Protein AF-A0A654CRX8-F1 (afdb_monomer_lite)

Sequence (189 aa):
MPIYTIETTYHLPVYRHRSYEAPSLAEACRLAIEDDDWEAETRDYEFAGETYVTGAWDGRDCAYSGPALPVPSHFDETVQRKADHFEILLGLVKVLGGAGDAKQSTYWVERAASAVAKAEAILAGARDPAPDAPMPRPHILLSFDESEVRATIGEIIAGDETFATLSADEIGDDDRTTPSSWPAPSWSR

Structure (mmCIF, N/CA/C/O backbone):
data_AF-A0A654CRX8-F1
#
_entry.id   AF-A0A654CRX8-F1
#
loop_
_atom_site.group_PDB
_atom_site.id
_atom_site.type_symbol
_atom_site.label_atom_id
_atom_site.label_alt_id
_atom_site.label_comp_id
_atom_site.label_asym_id
_atom_site.label_entity_id
_atom_site.label_seq_id
_atom_site.pdbx_PDB_ins_code
_atom_site.Cartn_x
_atom_site.Cartn_y
_atom_site.Cartn_z
_atom_site.occupancy
_atom_site.B_iso_or_equiv
_atom_site.auth_seq_id
_atom_site.auth_comp_id
_atom_site.auth_asym_id
_atom_site.auth_atom_id
_atom_site.pdbx_PDB_model_num
ATOM 1 N N . MET A 1 1 ? -10.726 25.038 -16.881 1.00 86.31 1 MET A N 1
ATOM 2 C CA . MET A 1 1 ? -10.622 23.790 -16.093 1.00 86.31 1 MET A CA 1
ATOM 3 C C . MET A 1 1 ? -9.277 23.806 -15.386 1.00 86.31 1 MET A C 1
ATOM 5 O O . MET A 1 1 ? -8.338 24.281 -16.022 1.00 86.31 1 MET A O 1
ATOM 9 N N . PRO A 1 2 ? -9.180 23.375 -14.115 1.00 92.56 2 PRO A N 1
ATOM 10 C CA . PRO A 1 2 ? -7.885 23.237 -13.449 1.00 92.56 2 PRO A CA 1
ATOM 11 C C . PRO A 1 2 ? -7.032 22.183 -14.168 1.00 92.56 2 PRO A C 1
ATOM 13 O O . PRO A 1 2 ? -7.574 21.270 -14.795 1.00 92.56 2 PRO A O 1
ATOM 16 N N . ILE A 1 3 ? -5.712 22.341 -14.111 1.00 95.88 3 ILE A N 1
ATOM 17 C CA . ILE A 1 3 ? -4.742 21.392 -14.662 1.00 95.88 3 ILE A CA 1
ATOM 18 C C . ILE A 1 3 ? -3.929 20.869 -13.488 1.00 95.88 3 ILE A C 1
ATOM 20 O O . ILE A 1 3 ? -3.470 21.664 -12.675 1.00 95.88 3 ILE A O 1
ATOM 24 N N . TYR A 1 4 ? -3.746 19.555 -13.433 1.00 96.44 4 TYR A N 1
ATOM 25 C CA . TYR A 1 4 ? -2.909 18.899 -12.440 1.00 96.44 4 TYR A CA 1
ATOM 26 C C . TYR A 1 4 ? -1.831 18.088 -13.142 1.00 96.44 4 TYR A C 1
ATOM 28 O O . TYR A 1 4 ? -2.078 17.492 -14.193 1.00 96.44 4 TYR A O 1
ATOM 36 N N . THR A 1 5 ? -0.654 18.048 -12.535 1.00 97.81 5 THR A N 1
ATOM 37 C CA . THR A 1 5 ? 0.401 17.098 -12.882 1.00 97.81 5 THR A CA 1
ATOM 38 C C . THR A 1 5 ? 0.310 15.945 -11.891 1.00 97.81 5 THR A C 1
ATOM 40 O O . THR A 1 5 ? 0.364 16.189 -10.689 1.00 97.81 5 THR A O 1
ATOM 43 N N . ILE A 1 6 ? 0.131 14.715 -12.376 1.00 97.88 6 ILE A N 1
ATOM 44 C CA . ILE A 1 6 ? 0.001 13.510 -11.545 1.00 97.88 6 ILE A CA 1
ATOM 45 C C . ILE A 1 6 ? 1.153 12.573 -11.885 1.00 97.88 6 ILE A C 1
ATOM 47 O O . ILE A 1 6 ? 1.366 12.258 -13.055 1.00 97.88 6 ILE A O 1
ATOM 51 N N . GLU A 1 7 ? 1.884 12.141 -10.866 1.00 98.06 7 GLU A N 1
ATOM 52 C CA . GLU A 1 7 ? 2.884 11.091 -10.983 1.00 98.06 7 GLU A CA 1
ATOM 53 C C . GLU A 1 7 ? 2.271 9.759 -10.568 1.00 98.06 7 GLU A C 1
ATOM 55 O O . GLU A 1 7 ? 1.653 9.639 -9.508 1.00 98.06 7 GLU A O 1
ATOM 60 N N . THR A 1 8 ? 2.467 8.760 -11.418 1.00 97.69 8 THR A N 1
ATOM 61 C CA . THR A 1 8 ? 2.039 7.387 -11.182 1.00 97.69 8 THR A CA 1
ATOM 62 C C . THR A 1 8 ? 3.203 6.442 -11.389 1.00 97.69 8 THR A C 1
ATOM 64 O O . THR A 1 8 ? 4.001 6.641 -12.306 1.00 97.69 8 THR A O 1
ATOM 67 N N . THR A 1 9 ? 3.249 5.383 -10.596 1.00 96.62 9 THR A N 1
ATOM 68 C CA . THR A 1 9 ? 4.244 4.317 -10.704 1.00 96.62 9 THR A CA 1
ATOM 69 C C . THR A 1 9 ? 3.587 2.962 -10.455 1.00 96.62 9 THR A C 1
ATOM 71 O O . THR A 1 9 ? 2.397 2.890 -10.158 1.00 96.62 9 THR A O 1
ATOM 74 N N . TYR A 1 10 ? 4.357 1.892 -10.595 1.00 95.25 10 TYR A N 1
ATOM 75 C CA . TYR A 1 10 ? 3.983 0.537 -10.207 1.00 95.25 10 TYR A CA 1
ATOM 76 C C . TYR A 1 10 ? 5.232 -0.214 -9.738 1.00 95.25 10 TYR A C 1
ATOM 78 O O . TYR A 1 10 ? 6.353 0.103 -10.152 1.00 95.25 10 TYR A O 1
ATOM 86 N N . HIS A 1 11 ? 5.060 -1.229 -8.894 1.00 94.31 11 HIS A N 1
ATOM 87 C CA . HIS A 1 11 ? 6.166 -2.110 -8.528 1.00 94.31 11 HIS A CA 1
ATOM 88 C C . HIS A 1 11 ? 6.489 -3.061 -9.681 1.00 94.31 11 HIS A C 1
ATOM 90 O O . HIS A 1 11 ? 5.631 -3.815 -10.130 1.00 94.31 11 HIS A O 1
ATOM 96 N N . LEU A 1 12 ? 7.732 -3.037 -10.160 1.00 95.31 12 LEU A N 1
ATOM 97 C CA . LEU A 1 12 ? 8.224 -3.966 -11.173 1.00 95.31 12 LEU A CA 1
ATOM 98 C C . LEU A 1 12 ? 9.041 -5.065 -10.483 1.00 95.31 12 LEU A C 1
ATOM 100 O O . LEU A 1 12 ? 10.136 -4.763 -9.996 1.00 95.31 12 LEU A O 1
ATOM 104 N N . PRO A 1 13 ? 8.551 -6.317 -10.418 1.00 93.50 13 PRO A N 1
ATOM 105 C CA . PRO A 1 13 ? 9.337 -7.406 -9.871 1.00 93.50 13 PRO A CA 1
ATOM 106 C C . PRO A 1 13 ? 10.619 -7.609 -10.673 1.00 93.50 13 PRO A C 1
ATOM 108 O O . PRO A 1 13 ? 10.630 -7.602 -11.907 1.00 93.50 13 PRO A O 1
ATOM 111 N N . VAL A 1 14 ? 11.704 -7.817 -9.941 1.00 94.69 14 VAL A N 1
ATOM 112 C CA . VAL A 1 14 ? 13.002 -8.188 -10.489 1.00 94.69 14 VAL A CA 1
ATOM 113 C C . VAL A 1 14 ? 13.397 -9.494 -9.829 1.00 94.69 14 VAL A C 1
ATOM 115 O O . VAL A 1 14 ? 13.449 -9.581 -8.603 1.00 94.69 14 VAL A O 1
ATOM 118 N N . TYR A 1 15 ? 13.634 -10.525 -10.633 1.00 91.81 15 TYR A N 1
ATOM 119 C CA . TYR A 1 15 ? 14.043 -11.832 -10.140 1.00 91.81 15 TYR A CA 1
ATOM 120 C C . TYR A 1 15 ? 15.375 -12.249 -10.748 1.00 91.81 15 TYR A C 1
ATOM 122 O O . TYR A 1 15 ? 15.768 -11.812 -11.828 1.00 91.81 15 TYR A O 1
ATOM 130 N N . ARG A 1 16 ? 16.062 -13.144 -10.046 1.00 93.81 16 ARG A N 1
ATOM 131 C CA . ARG A 1 16 ? 17.242 -13.849 -10.537 1.00 93.81 16 ARG A CA 1
ATOM 132 C C . ARG A 1 16 ? 17.088 -15.330 -10.226 1.00 93.81 16 ARG A C 1
ATOM 134 O O . ARG A 1 16 ? 16.476 -15.702 -9.225 1.00 93.81 16 ARG A O 1
ATOM 141 N N . HIS A 1 17 ? 17.670 -16.175 -11.064 1.00 92.56 17 HIS A N 1
ATOM 142 C CA . HIS A 1 17 ? 17.750 -17.608 -10.811 1.00 92.56 17 HIS A CA 1
ATOM 143 C C . HIS A 1 17 ? 19.206 -17.990 -10.571 1.00 92.56 17 HIS A C 1
ATOM 145 O O . HIS A 1 17 ? 20.044 -17.837 -11.457 1.00 92.56 17 HIS A O 1
ATOM 151 N N . ARG A 1 18 ? 19.502 -18.517 -9.380 1.00 94.12 18 ARG A N 1
ATOM 152 C CA . ARG A 1 18 ? 20.834 -18.999 -9.009 1.00 94.12 18 ARG A CA 1
ATOM 153 C C . ARG A 1 18 ? 20.721 -20.315 -8.251 1.00 94.12 18 ARG A C 1
ATOM 155 O O . ARG A 1 18 ? 19.706 -20.599 -7.621 1.00 94.12 18 ARG A O 1
ATOM 162 N N . SER A 1 19 ? 21.759 -21.135 -8.357 1.00 95.44 19 SER A N 1
ATOM 163 C CA . SER A 1 19 ? 21.872 -22.388 -7.611 1.00 95.44 19 SER A CA 1
ATOM 164 C C . SER A 1 19 ? 22.816 -22.192 -6.431 1.00 95.44 19 SER A C 1
ATOM 166 O O . SER A 1 19 ? 23.907 -21.657 -6.612 1.00 95.44 19 SER A O 1
ATOM 168 N N . TYR A 1 20 ? 22.408 -22.656 -5.251 1.00 96.38 20 TYR A N 1
ATOM 169 C CA . TYR A 1 20 ? 23.203 -22.599 -4.026 1.00 96.38 20 TYR A CA 1
ATOM 170 C C . TYR A 1 20 ? 23.399 -24.014 -3.489 1.00 96.38 20 TYR A C 1
ATOM 172 O O . TYR A 1 20 ? 22.433 -24.759 -3.320 1.00 96.38 20 TYR A O 1
ATOM 180 N N . GLU A 1 21 ? 24.647 -24.388 -3.222 1.00 97.69 21 GLU A N 1
ATOM 181 C CA . GLU A 1 21 ? 24.966 -25.648 -2.559 1.00 97.69 21 GLU A CA 1
ATOM 182 C C . GLU A 1 21 ? 24.892 -25.441 -1.044 1.00 97.69 21 GLU A C 1
ATOM 184 O O . GLU A 1 21 ? 25.613 -24.619 -0.481 1.00 97.69 21 GLU A O 1
ATOM 189 N N . ALA A 1 22 ? 23.981 -26.150 -0.379 1.00 97.56 22 ALA A N 1
ATOM 190 C CA . ALA A 1 22 ? 23.742 -25.986 1.049 1.00 97.56 22 ALA A CA 1
ATOM 191 C C . ALA A 1 22 ? 23.210 -27.287 1.673 1.00 97.56 22 ALA A C 1
ATOM 193 O O . ALA A 1 22 ? 22.558 -28.078 0.988 1.00 97.56 22 ALA A O 1
ATOM 194 N N . PRO A 1 23 ? 23.418 -27.514 2.982 1.00 97.00 23 PRO A N 1
ATOM 195 C CA . PRO A 1 23 ? 22.971 -28.739 3.647 1.00 97.00 23 PRO A CA 1
ATOM 196 C C . PRO A 1 23 ? 21.451 -28.780 3.893 1.00 97.00 23 PRO A C 1
ATOM 198 O O . PRO A 1 23 ? 20.925 -29.812 4.304 1.00 97.00 23 PRO A O 1
ATOM 201 N N . SER A 1 24 ? 20.729 -27.674 3.667 1.00 97.25 24 SER A N 1
ATOM 202 C CA . SER A 1 24 ? 19.265 -27.629 3.710 1.00 97.25 24 SER A CA 1
ATOM 203 C C . SER A 1 24 ? 18.703 -26.494 2.851 1.00 97.25 24 SER A C 1
ATOM 205 O O . SER A 1 24 ? 19.408 -25.533 2.541 1.00 97.25 24 SER A O 1
ATOM 207 N N . LEU A 1 25 ? 17.405 -26.564 2.538 1.00 95.88 25 LEU A N 1
ATOM 208 C CA . LEU A 1 25 ? 16.685 -25.477 1.867 1.00 95.88 25 LEU A CA 1
ATOM 209 C C . LEU A 1 25 ? 16.763 -24.161 2.656 1.00 95.88 25 LEU A C 1
ATOM 211 O O . LEU A 1 25 ? 16.949 -23.110 2.061 1.00 95.88 25 LEU A O 1
ATOM 215 N N . ALA A 1 26 ? 16.659 -24.207 3.988 1.00 96.81 26 ALA A N 1
ATOM 216 C CA . ALA A 1 26 ? 16.719 -23.002 4.815 1.00 96.81 26 ALA A CA 1
ATOM 217 C C . ALA A 1 26 ? 18.096 -22.318 4.750 1.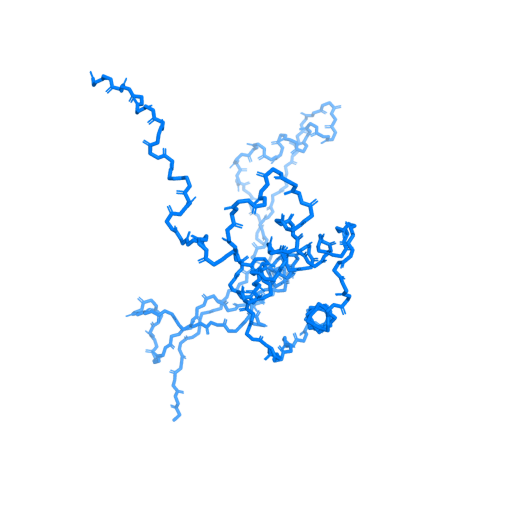00 96.81 26 ALA A C 1
ATOM 219 O O . ALA A 1 26 ? 18.160 -21.091 4.729 1.00 96.81 26 ALA A O 1
ATOM 220 N N . GLU A 1 27 ? 19.181 -23.100 4.691 1.00 97.69 27 GLU A N 1
ATOM 221 C CA . GLU A 1 27 ? 20.532 -22.569 4.461 1.00 97.69 27 GLU A CA 1
ATOM 222 C C . GLU A 1 27 ? 20.667 -21.994 3.044 1.00 97.69 27 GLU A C 1
ATOM 224 O O . GLU A 1 27 ? 21.150 -20.879 2.892 1.00 97.69 27 GLU A O 1
ATOM 229 N N . ALA A 1 28 ? 20.178 -22.698 2.014 1.00 97.75 28 ALA A N 1
ATOM 230 C CA . ALA A 1 28 ? 20.191 -22.194 0.637 1.00 97.75 28 ALA A CA 1
ATOM 231 C C . ALA A 1 28 ? 19.416 -20.872 0.495 1.00 97.75 28 ALA A C 1
ATOM 233 O O . ALA A 1 28 ? 19.898 -19.951 -0.155 1.00 97.75 28 ALA A O 1
ATOM 234 N N . CYS A 1 29 ? 18.248 -20.747 1.137 1.00 95.94 29 CYS A N 1
ATOM 235 C CA . CYS A 1 29 ? 17.481 -19.502 1.158 1.00 95.94 29 CYS A CA 1
ATOM 236 C C . CYS A 1 29 ? 18.235 -18.374 1.869 1.00 95.94 29 CYS A C 1
ATOM 238 O O . CYS A 1 29 ? 18.169 -17.238 1.418 1.00 95.94 29 CYS A O 1
ATOM 240 N N . ARG A 1 30 ? 18.954 -18.663 2.963 1.00 96.62 30 ARG A N 1
ATOM 241 C CA . ARG A 1 30 ? 19.778 -17.651 3.640 1.00 96.62 30 ARG A CA 1
ATOM 242 C C . ARG A 1 30 ? 20.923 -17.175 2.754 1.00 96.62 30 ARG A C 1
ATOM 244 O O . ARG A 1 30 ? 21.043 -15.972 2.559 1.00 96.62 30 ARG A O 1
ATOM 251 N N . LEU A 1 31 ? 21.647 -18.099 2.117 1.00 97.56 31 LEU A N 1
ATOM 252 C CA . LEU A 1 31 ? 22.663 -17.758 1.114 1.00 97.56 31 LEU A CA 1
ATOM 253 C C . LEU A 1 31 ? 22.076 -16.905 -0.020 1.00 97.56 31 LEU A C 1
ATOM 255 O O . LEU A 1 31 ? 22.681 -15.918 -0.417 1.00 97.56 31 LEU A O 1
ATOM 259 N N . ALA A 1 32 ? 20.877 -17.238 -0.503 1.00 95.50 32 ALA A N 1
ATOM 260 C CA . ALA A 1 32 ? 20.214 -16.490 -1.567 1.00 95.50 32 ALA A CA 1
ATOM 261 C C . ALA A 1 32 ? 19.805 -15.060 -1.176 1.00 95.50 32 ALA A C 1
ATOM 263 O O . ALA A 1 32 ? 19.712 -14.211 -2.059 1.00 95.50 32 ALA A O 1
ATOM 264 N N . ILE A 1 33 ? 19.533 -14.793 0.106 1.00 95.44 33 ILE A N 1
ATOM 265 C CA . ILE A 1 33 ? 19.219 -13.448 0.619 1.00 95.44 33 ILE A CA 1
ATOM 266 C C . ILE A 1 33 ? 20.495 -12.646 0.908 1.00 95.44 33 ILE A C 1
ATOM 268 O O . ILE A 1 33 ? 20.498 -11.433 0.725 1.00 95.44 33 ILE A O 1
ATOM 272 N N . GLU A 1 34 ? 21.565 -13.308 1.354 1.00 96.00 34 GLU A N 1
ATOM 273 C CA . GLU A 1 34 ? 22.868 -12.681 1.629 1.00 96.00 34 GLU A CA 1
ATOM 274 C C . GLU A 1 34 ? 23.657 -12.348 0.355 1.00 96.00 34 GLU A C 1
ATOM 276 O O . GLU A 1 34 ? 24.495 -11.451 0.368 1.00 96.00 34 GLU A O 1
ATOM 281 N N . ASP A 1 35 ? 23.389 -13.060 -0.739 1.00 94.94 35 ASP A N 1
ATOM 282 C CA . ASP A 1 35 ? 23.999 -12.838 -2.046 1.00 94.94 35 ASP A CA 1
ATOM 283 C C . ASP A 1 35 ? 23.554 -11.487 -2.641 1.00 94.94 35 ASP A C 1
ATOM 285 O O . ASP A 1 35 ? 22.402 -11.305 -3.035 1.00 94.94 35 ASP A O 1
ATOM 289 N N . ASP A 1 36 ? 24.464 -10.525 -2.731 1.00 92.81 36 ASP A N 1
ATOM 290 C CA . ASP A 1 36 ? 24.217 -9.181 -3.260 1.00 92.81 36 ASP A CA 1
ATOM 291 C C . ASP A 1 36 ? 24.463 -9.063 -4.774 1.00 92.81 36 ASP A C 1
ATOM 293 O O . ASP A 1 36 ? 24.234 -8.003 -5.360 1.00 92.81 36 ASP A O 1
ATOM 297 N N . ASP A 1 37 ? 24.871 -10.150 -5.430 1.00 91.69 37 ASP A N 1
ATO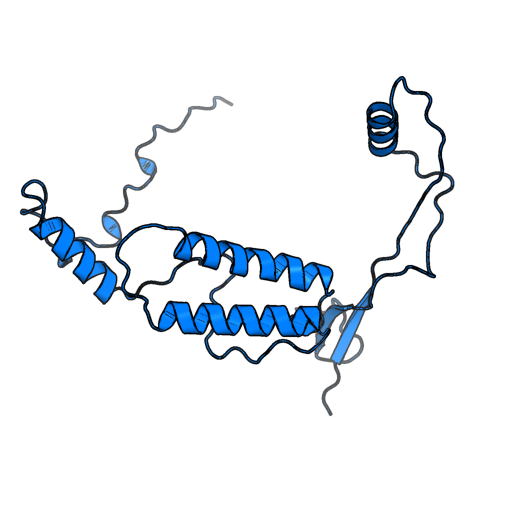M 298 C CA . ASP A 1 37 ? 25.185 -10.171 -6.853 1.00 91.69 37 ASP A CA 1
ATOM 299 C C . ASP A 1 37 ? 23.922 -10.380 -7.702 1.00 91.69 37 ASP A C 1
ATOM 301 O O . ASP A 1 37 ? 23.440 -11.494 -7.932 1.00 91.69 37 ASP A O 1
ATOM 305 N N . TRP A 1 38 ? 23.366 -9.268 -8.169 1.00 92.88 38 TRP A N 1
ATOM 306 C CA . TRP A 1 38 ? 22.197 -9.220 -9.049 1.00 92.88 38 TRP A CA 1
ATOM 307 C C . TRP A 1 38 ? 22.548 -9.290 -10.544 1.00 92.88 38 TRP A C 1
ATOM 309 O O . TRP A 1 38 ? 21.726 -8.938 -11.394 1.00 92.88 38 TRP A O 1
ATOM 319 N N . GLU A 1 39 ? 23.744 -9.766 -10.906 1.00 87.56 39 GLU A N 1
ATOM 320 C CA . GLU A 1 39 ? 24.034 -10.095 -12.299 1.00 87.56 39 GLU A CA 1
ATOM 321 C C . GLU A 1 39 ? 23.027 -11.137 -12.827 1.00 87.56 39 GLU A C 1
ATOM 323 O O . GLU A 1 39 ? 22.587 -12.047 -12.124 1.00 87.56 39 GLU A O 1
ATOM 328 N N . ALA A 1 40 ? 22.625 -10.979 -14.091 1.00 86.62 40 ALA A N 1
ATOM 329 C CA . ALA A 1 40 ? 21.540 -11.738 -14.723 1.00 86.62 40 ALA A CA 1
ATOM 330 C C . ALA A 1 40 ? 20.132 -11.521 -14.120 1.00 86.62 40 ALA A C 1
ATOM 332 O O . ALA A 1 40 ? 19.258 -12.382 -14.268 1.00 86.62 40 ALA A O 1
ATOM 333 N N . GLU A 1 41 ? 19.876 -10.360 -13.504 1.00 94.06 41 GLU A N 1
ATOM 334 C CA . GLU A 1 41 ? 18.511 -9.946 -13.170 1.00 94.06 41 GLU A CA 1
ATOM 335 C C . GLU A 1 41 ? 17.586 -9.974 -14.396 1.00 94.06 41 GLU A C 1
ATOM 337 O O . GLU A 1 41 ? 17.960 -9.620 -15.518 1.00 94.06 41 GLU A O 1
ATOM 342 N N . THR A 1 42 ? 16.345 -10.387 -14.175 1.00 94.25 42 THR A N 1
ATOM 343 C CA . THR A 1 42 ? 15.277 -10.339 -15.167 1.00 94.25 42 THR A CA 1
ATOM 344 C C . THR A 1 42 ? 14.122 -9.531 -14.601 1.00 94.25 42 THR A C 1
ATOM 346 O O . THR A 1 42 ? 13.655 -9.776 -13.489 1.00 94.25 42 THR A O 1
ATOM 349 N N . ARG A 1 43 ? 13.672 -8.542 -15.376 1.00 95.12 43 ARG A N 1
ATOM 350 C CA . ARG A 1 43 ? 12.516 -7.707 -15.042 1.00 95.12 43 ARG A CA 1
ATOM 351 C C . ARG A 1 43 ? 11.249 -8.372 -15.533 1.00 95.12 43 ARG A C 1
ATOM 353 O O . ARG A 1 43 ? 11.164 -8.743 -16.704 1.00 95.12 43 ARG A O 1
ATOM 360 N N . ASP A 1 44 ? 10.271 -8.468 -14.650 1.00 93.06 44 ASP A N 1
ATOM 361 C CA . ASP A 1 44 ? 9.001 -9.104 -14.944 1.00 93.06 44 ASP A CA 1
ATOM 362 C C . ASP A 1 44 ? 7.906 -8.074 -15.211 1.00 93.06 44 ASP A C 1
ATOM 364 O O . ASP A 1 44 ? 7.218 -7.606 -14.305 1.00 93.06 44 ASP A O 1
ATOM 368 N N . TYR A 1 45 ? 7.751 -7.700 -16.477 1.00 90.62 45 TYR A N 1
ATOM 369 C CA . TYR A 1 45 ? 6.693 -6.777 -16.883 1.00 90.62 45 TYR A CA 1
ATOM 370 C C . TYR A 1 45 ? 5.311 -7.439 -16.934 1.00 90.62 45 TYR A C 1
ATOM 372 O O . TYR A 1 45 ? 4.310 -6.728 -16.885 1.00 90.62 45 TYR A O 1
ATOM 380 N N . GLU A 1 46 ? 5.237 -8.770 -17.041 1.00 91.19 46 GLU A N 1
ATOM 381 C CA . GLU A 1 46 ? 3.960 -9.493 -17.088 1.00 91.19 46 GLU A CA 1
ATOM 382 C C . GLU A 1 46 ? 3.309 -9.553 -15.703 1.00 91.19 46 GLU A C 1
ATOM 384 O O . GLU A 1 46 ? 2.086 -9.476 -15.594 1.00 91.19 46 GLU A O 1
ATOM 389 N N . PHE A 1 47 ? 4.128 -9.622 -14.652 1.00 87.81 47 PHE A N 1
ATOM 390 C CA . PHE A 1 47 ? 3.693 -9.635 -13.255 1.00 87.81 47 PHE A CA 1
ATOM 391 C C . PHE A 1 47 ? 3.928 -8.303 -12.529 1.00 87.81 47 PHE A C 1
ATOM 393 O O . PHE A 1 47 ? 4.014 -8.268 -11.300 1.00 87.81 47 PHE A O 1
ATOM 400 N N . ALA A 1 48 ? 4.021 -7.200 -13.274 1.00 91.81 48 ALA A N 1
ATOM 401 C CA . ALA A 1 48 ? 4.057 -5.863 -12.698 1.00 91.81 48 ALA A CA 1
ATOM 402 C C . ALA A 1 48 ? 2.857 -5.624 -11.760 1.00 91.81 48 ALA A C 1
ATOM 404 O O . ALA A 1 48 ? 1.732 -6.048 -12.036 1.00 91.81 48 ALA A O 1
ATOM 405 N N . GLY A 1 49 ? 3.116 -4.939 -10.645 1.00 91.31 49 GLY A N 1
ATOM 406 C CA . GLY A 1 49 ? 2.097 -4.518 -9.692 1.00 91.31 49 GLY A CA 1
ATOM 407 C C . GLY A 1 49 ? 1.103 -3.531 -10.302 1.00 91.31 49 GLY A C 1
ATOM 408 O O . GLY A 1 49 ? 1.229 -3.088 -11.447 1.00 91.31 49 GLY A O 1
ATOM 409 N N . GLU A 1 50 ? 0.091 -3.163 -9.523 1.00 94.31 50 GLU A N 1
ATOM 410 C CA . GLU A 1 50 ? -0.877 -2.171 -9.981 1.00 94.31 50 GLU A CA 1
ATOM 411 C C . GLU A 1 50 ? -0.249 -0.777 -10.087 1.00 94.31 50 GLU A C 1
ATOM 413 O O . GLU A 1 50 ? 0.735 -0.451 -9.422 1.00 94.31 50 GLU A O 1
ATOM 418 N N . THR A 1 51 ? -0.830 0.062 -10.943 1.00 96.12 51 THR A N 1
ATOM 419 C CA . THR A 1 51 ? -0.430 1.465 -11.045 1.00 96.12 51 THR A CA 1
ATOM 420 C C . THR A 1 51 ? -1.095 2.279 -9.944 1.00 96.12 51 THR A C 1
ATOM 422 O O . THR A 1 51 ? -2.319 2.277 -9.830 1.00 96.12 51 THR A O 1
ATOM 425 N N . TYR A 1 52 ? -0.295 3.021 -9.187 1.00 96.38 52 TYR A N 1
ATOM 426 C CA . TYR A 1 52 ? -0.740 3.880 -8.095 1.00 96.38 52 TYR A CA 1
ATOM 427 C C . TYR A 1 52 ? -0.111 5.270 -8.197 1.00 96.38 52 TYR A C 1
ATOM 429 O O . TYR A 1 52 ? 0.852 5.487 -8.938 1.00 96.38 52 TYR A O 1
ATOM 437 N N . VAL A 1 53 ? -0.691 6.239 -7.491 1.00 97.44 53 VAL A N 1
ATOM 438 C CA . VAL A 1 53 ? -0.243 7.637 -7.511 1.00 97.44 53 VAL A CA 1
ATOM 439 C C . VAL A 1 53 ? 0.810 7.858 -6.426 1.00 97.44 53 VAL A C 1
ATOM 441 O O . VAL A 1 53 ? 0.589 7.512 -5.273 1.00 97.44 53 VAL A O 1
ATOM 444 N N . THR A 1 54 ? 1.932 8.487 -6.774 1.00 95.19 54 THR A N 1
ATOM 445 C CA . THR A 1 54 ? 2.997 8.863 -5.819 1.00 95.19 54 THR A CA 1
ATOM 446 C C . THR A 1 54 ? 3.130 10.365 -5.624 1.00 95.19 54 THR A C 1
ATOM 448 O O . THR A 1 54 ? 3.721 10.813 -4.642 1.00 95.19 54 THR A O 1
ATOM 451 N N . GLY A 1 55 ? 2.552 11.160 -6.523 1.00 96.31 55 GLY A N 1
ATOM 452 C CA . GLY A 1 55 ? 2.623 12.609 -6.439 1.00 96.31 55 GLY A CA 1
ATOM 453 C C . GLY A 1 55 ? 1.525 13.310 -7.224 1.00 96.31 55 GLY A C 1
ATOM 454 O O . GLY A 1 55 ? 1.044 12.825 -8.247 1.00 96.31 55 GLY A O 1
ATOM 455 N N . ALA A 1 56 ? 1.132 14.482 -6.737 1.00 97.81 56 ALA A N 1
ATOM 456 C CA . ALA A 1 56 ? 0.178 15.357 -7.400 1.00 97.81 56 ALA A CA 1
ATOM 457 C C . ALA A 1 56 ? 0.588 16.816 -7.195 1.00 97.81 56 ALA A C 1
ATOM 459 O O . ALA A 1 56 ? 0.978 17.198 -6.096 1.00 97.81 56 ALA A O 1
ATOM 460 N N . TRP A 1 57 ? 0.478 17.646 -8.229 1.00 97.81 57 TRP A N 1
ATOM 461 C CA . TRP A 1 57 ? 0.808 19.072 -8.173 1.00 97.81 57 TRP A CA 1
ATOM 462 C C . TRP A 1 57 ? -0.220 19.894 -8.940 1.00 97.81 57 TRP A C 1
ATOM 464 O O . TRP A 1 57 ? -0.772 19.439 -9.946 1.00 97.81 57 TRP A O 1
ATOM 474 N N . ASP A 1 58 ? -0.462 21.116 -8.468 1.00 96.75 58 ASP A N 1
ATOM 475 C CA . ASP A 1 58 ? -1.289 22.090 -9.178 1.00 96.75 58 ASP A CA 1
ATOM 476 C C . ASP A 1 58 ? -0.501 22.690 -10.347 1.00 96.75 58 ASP A C 1
ATOM 478 O O . ASP A 1 58 ? 0.650 23.096 -10.188 1.00 96.75 58 ASP A O 1
ATOM 482 N N . GLY A 1 59 ? -1.118 22.726 -11.525 1.00 95.19 59 GLY A N 1
ATOM 483 C CA . GLY A 1 59 ? -0.521 23.266 -12.736 1.00 95.19 59 GLY A CA 1
ATOM 484 C C . GLY A 1 59 ? 0.049 22.216 -13.689 1.00 95.19 59 GLY A C 1
ATOM 485 O O . GLY A 1 59 ? 0.058 21.006 -13.447 1.00 95.19 59 GLY A O 1
ATOM 486 N N . ARG A 1 60 ? 0.476 22.715 -14.850 1.00 96.12 60 ARG A N 1
ATOM 487 C CA . ARG A 1 60 ? 1.047 21.929 -15.945 1.00 96.12 60 ARG A CA 1
ATOM 488 C C . ARG A 1 60 ? 2.549 21.768 -15.739 1.00 96.12 60 ARG A C 1
ATOM 490 O O . ARG A 1 60 ? 3.233 22.768 -15.558 1.00 96.12 60 ARG A O 1
ATOM 497 N N . ASP A 1 61 ? 3.034 20.536 -15.863 1.00 95.06 61 ASP A N 1
ATOM 498 C CA . ASP A 1 61 ? 4.456 20.184 -15.785 1.00 95.06 61 ASP A CA 1
ATOM 499 C C . ASP A 1 61 ? 5.109 20.656 -14.470 1.00 95.06 61 ASP A C 1
ATOM 501 O O . ASP A 1 61 ? 6.272 21.045 -14.431 1.00 95.06 61 ASP A O 1
ATOM 505 N N . CYS A 1 62 ? 4.341 20.633 -13.376 1.00 96.12 62 CYS A N 1
ATOM 506 C CA . CYS A 1 62 ? 4.754 21.161 -12.072 1.00 96.12 62 CYS A CA 1
ATOM 507 C C . CYS A 1 62 ? 5.326 20.097 -11.124 1.00 96.12 62 CYS A C 1
ATOM 509 O O . CYS A 1 62 ? 5.543 20.391 -9.945 1.00 96.12 62 CYS A O 1
ATOM 511 N N . ALA A 1 63 ? 5.586 18.878 -11.614 1.00 95.25 63 ALA A N 1
ATOM 512 C CA . ALA A 1 63 ? 6.223 17.826 -10.824 1.00 95.25 63 ALA A CA 1
ATOM 513 C C . ALA A 1 63 ? 7.510 18.364 -10.179 1.00 95.25 63 ALA A C 1
ATOM 515 O O . ALA A 1 63 ? 8.324 19.006 -10.846 1.00 95.25 63 ALA A O 1
ATOM 516 N N . TYR A 1 64 ? 7.658 18.157 -8.868 1.00 94.50 64 TYR A N 1
ATOM 517 C CA . TYR A 1 64 ? 8.821 18.588 -8.074 1.00 94.50 64 TYR A CA 1
ATOM 518 C C . TYR A 1 64 ? 9.115 20.101 -8.049 1.00 94.50 64 TYR A C 1
ATOM 520 O O . TYR A 1 64 ? 10.110 20.523 -7.465 1.00 94.50 64 TYR A O 1
ATOM 528 N N . SER A 1 65 ? 8.254 20.938 -8.631 1.00 92.19 65 SER A N 1
ATOM 529 C CA . SER A 1 65 ? 8.445 22.396 -8.686 1.00 92.19 65 SER A CA 1
ATOM 530 C C . SER A 1 65 ? 7.872 23.126 -7.462 1.00 92.19 65 SER A C 1
ATOM 532 O O . SER A 1 65 ? 8.030 24.337 -7.322 1.00 92.19 65 SER A O 1
ATOM 534 N N . GLY A 1 66 ? 7.202 22.397 -6.568 1.00 87.25 66 GLY A N 1
ATOM 535 C CA . GLY A 1 66 ? 6.555 22.912 -5.366 1.00 87.25 66 GLY A CA 1
ATOM 536 C C . GLY A 1 66 ? 6.038 21.781 -4.469 1.00 87.25 66 GLY A C 1
ATOM 537 O O . GLY A 1 66 ? 6.293 20.606 -4.757 1.00 87.25 66 GLY A O 1
ATOM 538 N N . PRO A 1 67 ? 5.324 22.109 -3.376 1.00 91.56 67 PRO A N 1
ATOM 539 C CA . PRO A 1 67 ? 4.767 21.102 -2.480 1.00 91.56 67 PRO A CA 1
ATOM 540 C C . PRO A 1 67 ? 3.759 20.219 -3.221 1.00 91.56 67 PRO A C 1
ATOM 542 O O . PRO A 1 67 ? 2.913 20.719 -3.965 1.00 91.56 67 PRO A O 1
ATOM 545 N N . ALA A 1 68 ? 3.849 18.910 -2.999 1.00 94.81 68 ALA A N 1
ATOM 546 C CA . ALA A 1 68 ? 2.860 17.972 -3.505 1.00 94.81 68 ALA A CA 1
ATOM 547 C C . ALA A 1 68 ? 1.515 18.169 -2.784 1.00 94.81 68 ALA A C 1
ATOM 549 O O . ALA A 1 68 ? 1.459 18.469 -1.588 1.00 94.81 68 ALA A O 1
ATOM 550 N N . LEU A 1 69 ? 0.428 17.995 -3.526 1.00 96.25 69 LEU A N 1
ATOM 551 C CA . LEU A 1 69 ? -0.929 17.941 -3.007 1.00 96.25 69 LEU A CA 1
ATOM 552 C C . LEU A 1 69 ? -1.146 16.603 -2.283 1.00 96.25 69 LEU A C 1
ATOM 554 O O . LEU A 1 69 ? -0.627 15.578 -2.731 1.00 96.25 69 LEU A O 1
ATOM 558 N N . PRO A 1 70 ? -1.938 16.578 -1.197 1.00 94.19 70 PRO A N 1
ATOM 559 C CA . PRO A 1 70 ? -2.296 15.329 -0.542 1.00 94.19 70 PRO A CA 1
ATOM 560 C C . PRO A 1 70 ? -3.147 14.472 -1.483 1.00 94.19 70 PRO A C 1
ATOM 562 O O . PRO A 1 70 ? -4.233 14.877 -1.907 1.00 94.19 70 PRO A O 1
ATOM 565 N N . VAL A 1 71 ? -2.648 13.279 -1.796 1.00 92.62 71 VAL A N 1
ATOM 566 C CA . VAL A 1 71 ? -3.349 12.300 -2.625 1.00 92.62 71 VAL A CA 1
ATOM 567 C C . VAL A 1 71 ? -4.284 11.474 -1.735 1.00 92.62 71 VAL A C 1
ATOM 569 O O . VAL A 1 71 ? -3.870 11.010 -0.673 1.00 92.62 71 VAL A O 1
ATOM 572 N N . PRO A 1 72 ? -5.564 11.302 -2.107 1.00 92.19 72 PRO A N 1
ATOM 573 C CA . PRO A 1 72 ? -6.467 10.422 -1.372 1.00 92.19 72 PRO A CA 1
ATOM 574 C C . PRO A 1 72 ? -6.001 8.958 -1.378 1.00 92.19 72 PRO A C 1
ATOM 576 O O . PRO A 1 72 ? -5.724 8.416 -2.444 1.00 92.19 72 PRO A O 1
ATOM 579 N N . SER A 1 73 ? -6.067 8.283 -0.227 1.00 88.69 73 SER A N 1
ATOM 580 C CA . SER A 1 73 ? -5.505 6.931 -0.034 1.00 88.69 73 SER A CA 1
ATOM 581 C C . SER A 1 73 ? -6.051 5.831 -0.944 1.00 88.69 73 SER A C 1
ATOM 583 O O . SER A 1 73 ? -5.430 4.793 -1.115 1.00 88.69 73 SER A O 1
ATOM 585 N N . HIS A 1 74 ? -7.220 6.021 -1.553 1.00 90.88 74 HIS A N 1
ATOM 586 C CA . HIS A 1 74 ? -7.757 5.044 -2.504 1.00 90.88 74 HIS A CA 1
ATOM 587 C C . HIS A 1 74 ? -6.998 5.000 -3.841 1.00 90.88 74 HIS A C 1
ATOM 589 O O . HIS A 1 74 ? -7.280 4.114 -4.642 1.00 90.88 74 HIS A O 1
ATOM 595 N N . PHE A 1 75 ? -6.091 5.953 -4.085 1.00 94.69 75 PHE A N 1
ATOM 596 C CA . PHE A 1 75 ? -5.160 5.948 -5.216 1.00 94.69 75 PHE A CA 1
ATOM 597 C C . PHE A 1 75 ? -3.787 5.357 -4.869 1.00 94.69 75 PHE A C 1
ATOM 599 O O . PHE A 1 75 ? -2.949 5.250 -5.766 1.00 94.69 75 PHE A O 1
ATOM 606 N N . ASP A 1 76 ? -3.559 4.992 -3.605 1.00 93.38 76 ASP A N 1
ATOM 607 C CA . ASP A 1 76 ? -2.367 4.256 -3.193 1.00 93.38 76 ASP A CA 1
ATOM 608 C C . ASP A 1 76 ? -2.483 2.791 -3.630 1.00 93.38 76 ASP A C 1
ATOM 610 O O . ASP A 1 76 ? -3.582 2.273 -3.863 1.00 93.38 76 ASP A O 1
ATOM 614 N N . GLU A 1 77 ? -1.346 2.099 -3.690 1.00 94.81 77 GLU A N 1
ATOM 615 C CA . GLU A 1 77 ? -1.323 0.663 -3.948 1.00 94.81 77 GLU A CA 1
ATOM 616 C C . GLU A 1 77 ? -2.153 -0.090 -2.896 1.00 94.81 77 GLU A C 1
ATOM 618 O O . GLU A 1 77 ? -2.075 0.172 -1.696 1.00 94.81 77 GLU A O 1
ATOM 623 N N . THR A 1 78 ? -2.924 -1.083 -3.322 1.00 92.62 78 THR A N 1
ATOM 624 C CA . THR A 1 78 ? -3.746 -1.959 -2.488 1.00 92.62 78 THR A CA 1
ATOM 625 C C . THR A 1 78 ? -2.942 -2.591 -1.357 1.00 92.62 78 THR A C 1
ATOM 627 O O . THR A 1 78 ? -3.463 -2.724 -0.249 1.00 92.62 78 THR A O 1
ATOM 630 N N . VAL A 1 79 ? -1.688 -2.990 -1.598 1.00 91.25 79 VAL A N 1
ATOM 631 C CA . VAL A 1 79 ? -0.823 -3.541 -0.541 1.00 91.25 79 VAL A CA 1
ATOM 632 C C . VAL A 1 79 ? -0.533 -2.486 0.525 1.00 91.25 79 VAL A C 1
ATOM 634 O O . VAL A 1 79 ? -0.724 -2.769 1.709 1.00 91.25 79 VAL A O 1
ATOM 637 N N . GLN A 1 80 ? -0.176 -1.262 0.127 1.00 90.50 80 GLN A N 1
ATOM 638 C CA . GLN A 1 80 ? 0.044 -0.160 1.064 1.00 90.50 80 GLN A CA 1
ATOM 639 C C . GLN A 1 80 ? -1.246 0.215 1.809 1.00 90.50 80 GLN A C 1
ATOM 641 O O . GLN A 1 80 ? -1.242 0.310 3.034 1.00 90.50 80 GLN A O 1
ATOM 646 N N . ARG A 1 81 ? -2.388 0.285 1.110 1.00 92.31 81 ARG A N 1
ATOM 647 C CA . ARG A 1 81 ? -3.710 0.515 1.722 1.00 92.31 81 ARG A CA 1
ATOM 648 C C . ARG A 1 81 ? -4.031 -0.525 2.793 1.00 92.31 81 ARG A C 1
ATOM 650 O O . ARG A 1 81 ? -4.572 -0.173 3.840 1.00 92.31 81 ARG A O 1
ATOM 657 N N . LYS A 1 82 ? -3.708 -1.803 2.552 1.00 90.12 82 LYS A N 1
ATOM 658 C CA . LYS A 1 82 ? -3.866 -2.887 3.537 1.00 90.12 82 LYS A CA 1
ATOM 659 C C . LYS A 1 82 ? -2.926 -2.710 4.725 1.00 90.12 82 LYS A C 1
ATOM 661 O O . LYS A 1 82 ? -3.379 -2.883 5.852 1.00 90.12 82 LYS A O 1
ATOM 666 N N . ALA A 1 83 ? -1.658 -2.382 4.484 1.00 90.19 83 ALA A N 1
ATOM 667 C CA . ALA A 1 83 ? -0.661 -2.186 5.535 1.00 90.19 83 ALA A CA 1
ATOM 668 C C . ALA A 1 83 ? -1.038 -1.015 6.457 1.00 90.19 83 ALA A C 1
ATOM 670 O O . ALA A 1 83 ? -1.139 -1.201 7.669 1.00 90.19 83 ALA A O 1
ATOM 671 N N . ASP A 1 84 ? -1.373 0.141 5.885 1.00 86.25 84 ASP A N 1
ATOM 672 C CA . ASP A 1 84 ? -1.802 1.320 6.644 1.00 86.25 84 ASP A CA 1
ATOM 673 C C . ASP A 1 84 ? -3.107 1.052 7.407 1.00 86.25 84 ASP A C 1
ATOM 675 O O . ASP A 1 84 ? -3.310 1.512 8.532 1.00 86.25 84 ASP A O 1
ATOM 679 N N . HIS A 1 85 ? -4.018 0.276 6.812 1.00 89.19 85 HIS A N 1
ATOM 680 C CA . HIS A 1 85 ? -5.265 -0.093 7.469 1.00 89.19 85 HIS A CA 1
ATOM 681 C C . HIS A 1 85 ? -5.079 -1.144 8.578 1.00 89.19 85 HIS A C 1
ATOM 683 O O . HIS A 1 85 ? -5.838 -1.152 9.550 1.00 89.19 85 HIS A O 1
ATOM 689 N N . PHE A 1 86 ? -4.063 -2.005 8.480 1.00 85.69 86 PHE A N 1
ATOM 690 C CA . PHE A 1 86 ? -3.782 -3.045 9.468 1.00 85.69 86 PHE A CA 1
ATOM 691 C C . PHE A 1 86 ? -3.472 -2.465 10.851 1.00 85.69 86 PHE A C 1
ATOM 693 O O . PHE A 1 86 ? -3.948 -3.002 11.849 1.00 85.69 86 PHE A O 1
ATOM 700 N N . GLU A 1 87 ? -2.745 -1.348 10.933 1.00 81.31 87 GLU A N 1
ATOM 701 C CA . GLU A 1 87 ? -2.466 -0.686 12.214 1.00 81.31 87 GLU A CA 1
ATOM 702 C C . GLU A 1 87 ? -3.751 -0.232 12.919 1.00 81.31 87 GLU A C 1
ATOM 704 O O . GLU A 1 87 ? -3.900 -0.415 14.130 1.00 81.31 87 GLU A O 1
ATOM 709 N N . ILE A 1 88 ? -4.716 0.286 12.150 1.00 82.56 88 ILE A N 1
ATOM 710 C CA . ILE A 1 88 ? -6.031 0.698 12.655 1.00 82.56 88 ILE A CA 1
ATOM 711 C C . ILE A 1 88 ? -6.794 -0.519 13.187 1.00 82.56 88 ILE A C 1
ATOM 713 O O . ILE A 1 88 ? -7.293 -0.491 14.314 1.00 82.56 88 ILE A O 1
ATOM 717 N N . LEU A 1 89 ? -6.858 -1.602 12.405 1.00 82.06 89 LEU A N 1
ATOM 718 C CA . LEU A 1 89 ? -7.519 -2.844 12.815 1.00 82.06 89 LEU A CA 1
ATOM 719 C C . LEU A 1 89 ? -6.872 -3.438 14.073 1.00 82.06 89 LEU A C 1
ATOM 721 O O . LEU A 1 89 ? -7.576 -3.828 15.003 1.00 82.06 89 LEU A O 1
ATOM 725 N N . LEU A 1 90 ? -5.540 -3.454 14.147 1.00 76.88 90 LEU A N 1
ATOM 726 C CA . LEU A 1 90 ? -4.808 -3.926 15.318 1.00 76.88 90 LEU A CA 1
ATOM 727 C C . LEU A 1 90 ? -5.084 -3.055 16.550 1.00 76.88 90 LEU A C 1
ATOM 729 O O . LEU A 1 90 ? -5.254 -3.588 17.647 1.00 76.88 90 LEU A O 1
ATOM 733 N N . GLY A 1 91 ? -5.144 -1.731 16.386 1.00 75.06 91 GLY A N 1
ATOM 734 C CA . GLY A 1 91 ? -5.529 -0.803 17.448 1.00 75.06 91 GLY A CA 1
ATOM 735 C C . GLY A 1 91 ? -6.921 -1.115 17.999 1.00 75.06 91 GLY A C 1
ATOM 736 O O . GLY A 1 91 ? -7.083 -1.256 19.210 1.00 75.06 91 GLY A O 1
ATOM 737 N N . LEU A 1 92 ? -7.902 -1.322 17.117 1.00 76.19 92 LEU A N 1
ATOM 738 C CA . LEU A 1 92 ? -9.265 -1.697 17.503 1.00 76.19 92 LEU A CA 1
ATOM 739 C C . LEU A 1 92 ? -9.312 -3.042 18.238 1.00 76.19 92 LEU A C 1
ATOM 741 O O . LEU A 1 92 ? -9.955 -3.149 19.279 1.00 76.19 92 LEU A O 1
ATOM 745 N N . VAL A 1 93 ? -8.593 -4.055 17.750 1.00 76.31 93 VAL A N 1
ATOM 746 C CA . VAL A 1 93 ? -8.518 -5.368 18.410 1.00 76.31 93 VAL A CA 1
ATOM 747 C C . VAL A 1 93 ? -7.883 -5.261 19.797 1.00 76.31 93 VAL A C 1
ATOM 749 O O . VAL A 1 93 ? -8.370 -5.891 20.731 1.00 76.31 93 VAL A O 1
ATOM 752 N N . LYS A 1 94 ? -6.832 -4.450 19.969 1.00 67.81 94 LYS A N 1
ATOM 753 C CA . LYS A 1 94 ? -6.207 -4.217 21.283 1.00 67.81 94 LYS A CA 1
ATOM 754 C C . LYS A 1 94 ? -7.164 -3.544 22.262 1.00 67.81 94 LYS A C 1
ATOM 756 O O . LYS A 1 94 ? -7.199 -3.936 23.423 1.00 67.81 94 LYS A O 1
ATOM 761 N N . VAL A 1 95 ? -7.945 -2.571 21.794 1.00 70.00 95 VAL A N 1
ATOM 762 C CA . VAL A 1 95 ? -8.967 -1.904 22.612 1.00 70.00 95 VAL A CA 1
ATOM 763 C C . VAL A 1 95 ? -10.064 -2.890 23.020 1.00 70.00 95 VAL A C 1
ATOM 765 O O . VAL A 1 95 ? -10.411 -2.953 24.192 1.00 70.00 95 VAL A O 1
ATOM 768 N N . LEU A 1 96 ? -10.564 -3.709 22.088 1.00 68.69 96 LEU A N 1
ATOM 769 C CA . LEU A 1 96 ? -11.602 -4.711 22.369 1.00 68.69 96 LEU A CA 1
ATOM 770 C C . LEU A 1 96 ? -11.101 -5.891 23.222 1.00 68.69 96 LEU A C 1
ATOM 772 O O . LEU A 1 96 ? -11.879 -6.490 23.959 1.00 68.69 96 LEU A O 1
ATOM 776 N N . GLY A 1 97 ? -9.819 -6.248 23.105 1.00 63.56 97 GLY A N 1
ATOM 777 C CA . GLY A 1 97 ? -9.175 -7.326 23.860 1.00 63.56 97 GLY A CA 1
ATOM 778 C C . GLY A 1 97 ? -8.708 -6.922 25.262 1.00 63.56 97 GLY A C 1
ATOM 779 O O . GLY A 1 97 ? -8.360 -7.795 26.057 1.00 63.56 97 GLY A O 1
ATOM 780 N N . GLY A 1 98 ? -8.700 -5.623 25.578 1.00 65.00 98 GLY A N 1
ATOM 781 C CA . GLY A 1 98 ? -8.487 -5.119 26.931 1.00 65.00 98 GLY A CA 1
ATOM 782 C C . GLY A 1 98 ? -9.696 -5.438 27.807 1.00 65.00 98 GLY A C 1
ATOM 783 O O . GLY A 1 98 ? -10.782 -4.903 27.605 1.00 65.00 98 GLY A O 1
ATOM 784 N N . ALA A 1 99 ? -9.528 -6.338 28.773 1.00 49.12 99 ALA A N 1
ATOM 785 C CA . ALA A 1 99 ? -10.580 -6.683 29.718 1.00 49.12 99 ALA A CA 1
ATOM 786 C C . ALA A 1 99 ? -10.886 -5.505 30.660 1.00 49.12 99 ALA A C 1
ATOM 788 O O . ALA A 1 99 ? -9.995 -5.046 31.370 1.00 49.12 99 ALA A O 1
ATOM 789 N N . GLY A 1 100 ? -12.158 -5.104 30.732 1.00 51.44 100 GLY A N 1
ATOM 790 C CA . GLY A 1 100 ? -12.722 -4.460 31.922 1.00 51.44 100 GLY A CA 1
ATOM 791 C C . GLY A 1 100 ? -13.371 -3.096 31.696 1.00 51.44 100 GLY A C 1
ATOM 792 O O . GLY A 1 100 ? -12.701 -2.075 31.673 1.00 51.44 100 GLY A O 1
ATOM 793 N N . ASP A 1 101 ? -14.702 -3.106 31.630 1.00 50.53 101 ASP A N 1
ATOM 794 C CA . ASP A 1 101 ? -15.602 -2.037 32.093 1.00 50.53 101 ASP A CA 1
ATOM 795 C C . ASP A 1 101 ? -15.670 -0.677 31.388 1.00 50.53 101 ASP A C 1
ATOM 797 O O . ASP A 1 101 ? -16.461 0.178 31.792 1.00 50.53 101 ASP A O 1
ATOM 801 N N . ALA A 1 102 ? -15.003 -0.484 30.252 1.00 51.88 102 ALA A N 1
ATOM 802 C CA . ALA A 1 102 ? -15.445 0.564 29.340 1.00 51.88 102 ALA A CA 1
ATOM 803 C C . ALA A 1 102 ? -16.800 0.128 28.759 1.00 51.88 102 ALA A C 1
ATOM 805 O O . ALA A 1 102 ? -16.840 -0.681 27.827 1.00 51.88 102 ALA A O 1
ATOM 806 N N . LYS A 1 103 ? -17.917 0.619 29.328 1.00 52.44 103 LYS A N 1
ATOM 807 C CA . LYS A 1 103 ? -19.245 0.616 28.681 1.00 52.44 103 LYS A CA 1
ATOM 808 C C . LYS A 1 103 ? -19.015 0.740 27.184 1.00 52.44 103 LYS A C 1
ATOM 810 O O . LYS A 1 103 ? -18.328 1.680 26.797 1.00 52.44 103 LYS A O 1
ATOM 815 N N . GLN A 1 104 ? -19.531 -0.205 26.391 1.00 56.97 104 GLN A N 1
ATOM 816 C CA . GLN A 1 104 ? -19.449 -0.203 24.928 1.00 56.97 104 GLN A CA 1
ATOM 817 C C . GLN A 1 104 ? -19.866 1.174 24.410 1.00 56.97 104 GLN A C 1
ATOM 819 O O . GLN A 1 104 ? -21.046 1.443 24.192 1.00 56.97 104 GLN A O 1
ATOM 824 N N . SER A 1 105 ? -18.898 2.077 24.311 1.00 59.56 105 SER A N 1
ATOM 825 C CA . SER A 1 105 ? -19.157 3.448 23.936 1.00 59.56 105 SER A CA 1
ATOM 826 C C . SER A 1 105 ? -19.537 3.372 22.472 1.00 59.56 105 SER A C 1
ATOM 828 O O . SER A 1 105 ? -18.842 2.723 21.685 1.00 59.56 105 SER A O 1
ATOM 830 N N . THR A 1 106 ? -20.659 3.984 22.108 1.00 65.25 106 THR A N 1
ATOM 831 C CA . THR A 1 106 ? -21.113 4.106 20.715 1.00 65.25 106 THR A CA 1
ATOM 832 C C . THR A 1 106 ? -19.977 4.567 19.801 1.00 65.25 106 THR A C 1
ATOM 834 O O . THR A 1 106 ? -19.854 4.076 18.683 1.00 65.25 106 THR A O 1
ATOM 837 N N . TYR A 1 107 ? -19.058 5.367 20.349 1.00 66.88 107 TYR A N 1
ATOM 838 C CA . TYR A 1 107 ? -17.778 5.735 19.757 1.00 66.88 107 TYR A CA 1
ATOM 839 C C . TYR A 1 107 ? -16.977 4.552 19.178 1.00 66.88 107 TYR A C 1
ATOM 841 O O . TYR A 1 107 ? -16.532 4.607 18.034 1.00 66.88 107 TYR A O 1
ATOM 849 N N . TRP A 1 108 ? -16.791 3.461 19.927 1.00 68.81 108 TRP A N 1
ATOM 850 C CA . TRP A 1 108 ? -16.001 2.308 19.475 1.00 68.81 108 TRP A CA 1
ATOM 851 C C . TRP A 1 108 ? -16.737 1.450 18.451 1.00 68.81 108 TRP A C 1
ATOM 853 O O . TRP A 1 108 ? -16.102 0.887 17.560 1.00 68.81 108 TRP A O 1
ATOM 863 N N . VAL A 1 109 ? -18.065 1.374 18.552 1.00 69.81 109 VAL A N 1
ATOM 864 C CA . VAL A 1 109 ? -18.905 0.637 17.600 1.00 69.81 109 VAL A CA 1
ATOM 865 C C . VAL A 1 109 ? -18.888 1.325 16.235 1.00 69.81 109 VAL A C 1
ATOM 867 O O . VAL A 1 109 ? -18.639 0.669 15.227 1.00 69.81 109 VAL A O 1
ATOM 870 N N . GLU A 1 110 ? -19.0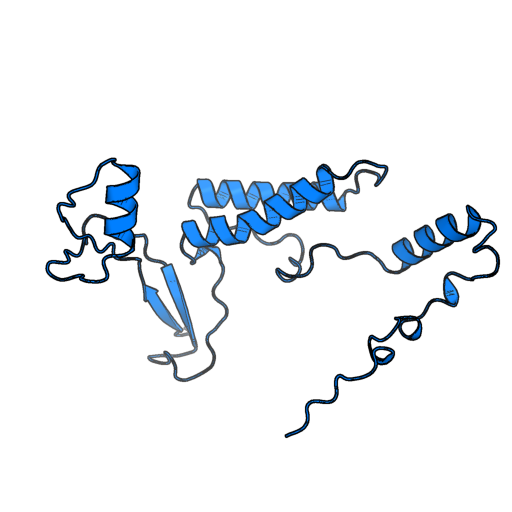75 2.646 16.201 1.00 73.00 110 GLU A N 1
ATOM 871 C CA . GLU A 1 110 ? -19.004 3.446 14.971 1.00 73.00 110 GLU A CA 1
ATOM 872 C C . GLU A 1 110 ? -17.614 3.358 14.330 1.00 73.00 110 GLU A C 1
ATOM 874 O O . GLU A 1 110 ? -17.472 3.172 13.122 1.00 73.00 110 GLU A O 1
ATOM 879 N N . ARG A 1 111 ? -16.564 3.387 15.153 1.00 73.69 111 ARG A N 1
ATOM 880 C CA . ARG A 1 111 ? -15.179 3.291 14.687 1.00 73.69 111 ARG A CA 1
ATOM 881 C C . ARG A 1 111 ? -14.829 1.916 14.120 1.00 73.69 111 ARG A C 1
ATOM 883 O O . ARG A 1 111 ? -14.147 1.830 13.099 1.00 73.69 111 ARG A O 1
ATOM 890 N N . ALA A 1 112 ? -15.307 0.847 14.757 1.00 73.50 112 ALA A N 1
ATOM 891 C CA . ALA A 1 112 ? -15.176 -0.506 14.232 1.00 73.50 112 ALA A CA 1
ATOM 892 C C . ALA A 1 112 ? -15.945 -0.665 12.913 1.00 73.50 112 ALA A C 1
ATOM 894 O O . ALA A 1 112 ? -15.403 -1.233 11.968 1.00 73.50 112 ALA A O 1
ATOM 895 N N . ALA A 1 113 ? -17.156 -0.110 12.811 1.00 77.00 113 ALA A N 1
ATOM 896 C CA . ALA A 1 113 ? -17.947 -0.139 11.583 1.00 77.00 113 ALA A CA 1
ATOM 897 C C . ALA A 1 113 ? -17.252 0.590 10.418 1.00 77.00 113 ALA A C 1
ATOM 899 O O . ALA A 1 113 ? -17.154 0.034 9.325 1.00 77.00 113 ALA A O 1
ATOM 900 N N . SER A 1 114 ? -16.699 1.785 10.656 1.00 79.00 114 SER A N 1
ATOM 901 C CA . SER A 1 114 ? -15.954 2.546 9.640 1.00 79.00 114 SER A CA 1
ATOM 902 C C . SER A 1 114 ? -14.685 1.802 9.187 1.00 79.00 114 SER A C 1
ATOM 904 O O . SER A 1 114 ? -14.388 1.721 7.991 1.00 79.00 114 SER A O 1
ATOM 906 N N . ALA A 1 115 ? -13.973 1.151 10.117 1.00 81.69 115 ALA A N 1
ATOM 907 C CA . ALA A 1 115 ? -12.826 0.316 9.769 1.00 81.69 115 ALA A CA 1
ATOM 908 C C . ALA A 1 115 ? -13.224 -0.919 8.942 1.00 81.69 115 ALA A C 1
ATOM 910 O O . ALA A 1 115 ? -12.588 -1.196 7.929 1.00 81.69 115 ALA A O 1
ATOM 911 N N . VAL A 1 116 ? -14.302 -1.618 9.309 1.00 79.94 116 VAL A N 1
ATOM 912 C CA . VAL A 1 116 ? -14.831 -2.749 8.526 1.00 79.94 116 VAL A CA 1
ATOM 913 C C . VAL A 1 116 ? -15.206 -2.303 7.112 1.00 79.94 116 VAL A C 1
ATOM 915 O O . VAL A 1 116 ? -14.782 -2.936 6.150 1.00 79.94 116 VAL A O 1
ATOM 918 N N . ALA A 1 117 ? -15.905 -1.175 6.967 1.00 83.81 117 ALA A N 1
ATOM 919 C CA . ALA A 1 117 ? -16.277 -0.640 5.660 1.00 83.81 117 ALA A CA 1
ATOM 920 C C . ALA A 1 117 ? -15.049 -0.317 4.787 1.00 83.81 117 ALA A C 1
ATOM 922 O O . ALA A 1 117 ? -15.046 -0.601 3.587 1.00 83.81 117 ALA A O 1
ATOM 923 N N . LYS A 1 118 ? -13.974 0.236 5.374 1.00 85.50 118 LYS A N 1
ATOM 924 C CA . LYS A 1 118 ? -12.714 0.461 4.648 1.00 85.50 118 LYS A CA 1
ATOM 925 C C . LYS A 1 118 ? -12.038 -0.858 4.257 1.00 85.50 118 LYS A C 1
ATOM 927 O O . LYS A 1 118 ? -11.594 -0.980 3.117 1.00 85.50 118 LYS A O 1
ATOM 932 N N . ALA A 1 119 ? -11.994 -1.852 5.145 1.00 82.81 119 ALA A N 1
ATOM 933 C CA . ALA A 1 119 ? -11.447 -3.173 4.832 1.00 82.81 119 ALA A CA 1
ATOM 934 C C . ALA A 1 119 ? -12.206 -3.850 3.679 1.00 82.81 119 ALA A C 1
ATOM 936 O O . ALA A 1 119 ? -11.585 -4.354 2.745 1.00 82.81 119 ALA A O 1
ATOM 937 N N . GLU A 1 120 ? -13.540 -3.818 3.708 1.00 84.31 120 GLU A N 1
ATOM 938 C CA . GLU A 1 120 ? -14.391 -4.354 2.642 1.00 84.31 120 GLU A CA 1
ATOM 939 C C . GLU A 1 120 ? -14.163 -3.628 1.311 1.00 84.31 120 GLU A C 1
ATOM 941 O O . GLU A 1 120 ? -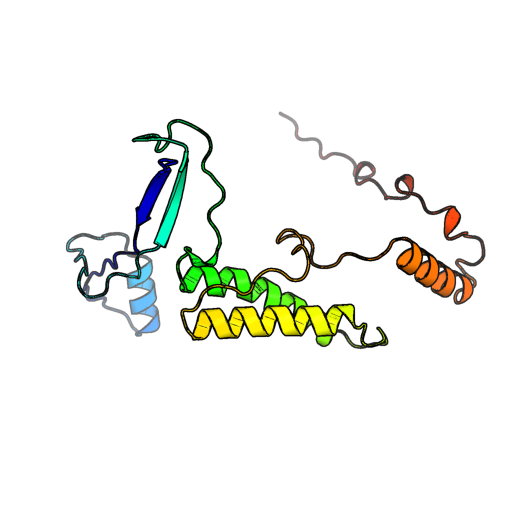14.024 -4.280 0.275 1.00 84.31 120 GLU A O 1
ATOM 946 N N . ALA A 1 121 ? -14.037 -2.296 1.330 1.00 86.12 121 ALA A N 1
ATOM 947 C CA . ALA A 1 121 ? -13.714 -1.519 0.136 1.00 86.12 121 ALA A CA 1
ATOM 948 C C . ALA A 1 121 ? -12.343 -1.898 -0.446 1.00 86.12 121 ALA A C 1
ATOM 950 O O . ALA A 1 121 ? -12.229 -2.105 -1.652 1.00 86.12 121 ALA A O 1
ATOM 951 N N . ILE A 1 122 ? -11.316 -2.056 0.396 1.00 85.62 122 ILE A N 1
ATOM 952 C CA . ILE A 1 122 ? -9.983 -2.507 -0.030 1.00 85.62 122 ILE A CA 1
ATOM 953 C C . ILE A 1 122 ? -10.049 -3.919 -0.634 1.00 85.62 122 ILE A C 1
ATOM 955 O O . ILE A 1 122 ? -9.460 -4.159 -1.687 1.00 85.62 122 ILE A O 1
ATOM 959 N N . LEU A 1 123 ? -10.778 -4.853 -0.010 1.00 80.31 123 LEU A N 1
ATOM 960 C CA . LEU A 1 123 ? -10.947 -6.219 -0.527 1.00 80.31 123 LEU A CA 1
ATOM 961 C C . LEU A 1 123 ? -11.681 -6.252 -1.873 1.00 80.31 123 LEU A C 1
ATOM 963 O O . LEU A 1 123 ? -11.363 -7.086 -2.718 1.00 80.31 123 LEU A O 1
ATOM 967 N N . ALA A 1 124 ? -12.631 -5.341 -2.081 1.00 84.75 124 ALA A N 1
ATOM 968 C CA . ALA A 1 124 ? -13.373 -5.205 -3.329 1.00 84.75 124 ALA A CA 1
ATOM 969 C C . ALA A 1 124 ? -12.632 -4.396 -4.414 1.00 84.75 124 ALA A C 1
ATOM 971 O O . ALA A 1 124 ? -13.165 -4.243 -5.513 1.00 84.75 124 ALA A O 1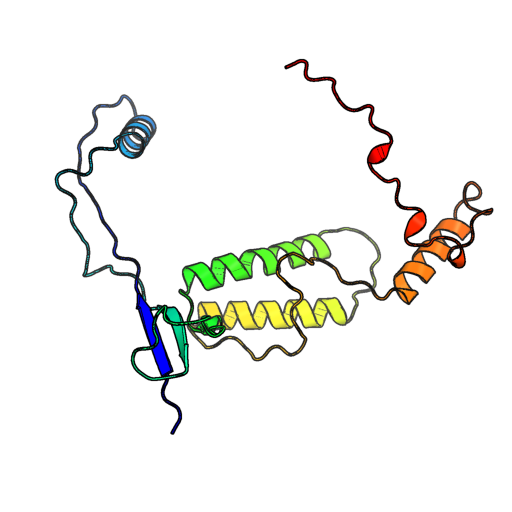
ATOM 972 N N . GLY A 1 125 ? -11.449 -3.835 -4.123 1.00 82.06 125 GLY A N 1
ATOM 973 C CA . GLY A 1 125 ? -10.767 -2.892 -5.022 1.00 82.06 125 GLY A CA 1
ATOM 974 C C . GLY A 1 125 ? -11.547 -1.586 -5.231 1.00 82.06 125 GLY A C 1
ATOM 975 O O . GLY A 1 125 ? -11.366 -0.892 -6.228 1.00 82.06 125 GLY A O 1
ATOM 976 N N . ALA A 1 126 ? -12.452 -1.258 -4.310 1.00 87.50 126 ALA A N 1
ATOM 977 C CA . ALA A 1 126 ? -13.309 -0.089 -4.371 1.00 87.50 126 ALA A CA 1
ATOM 978 C C . ALA A 1 126 ? -12.653 1.134 -3.712 1.00 87.50 126 ALA A C 1
ATOM 980 O O . ALA A 1 126 ? -11.642 1.053 -3.004 1.00 87.50 126 ALA A O 1
ATOM 981 N N . ARG A 1 127 ? -13.267 2.298 -3.942 1.00 85.25 127 ARG A N 1
ATOM 982 C CA . ARG A 1 127 ? -12.907 3.553 -3.282 1.00 85.25 127 ARG A CA 1
ATOM 983 C C . ARG A 1 127 ? -13.204 3.471 -1.783 1.00 85.25 127 ARG A C 1
ATOM 985 O O . ARG A 1 127 ? -14.257 2.972 -1.397 1.00 85.25 127 ARG A O 1
ATOM 992 N N . ASP A 1 128 ? -12.305 4.024 -0.971 1.00 84.56 128 ASP A N 1
ATOM 993 C CA . ASP A 1 128 ? -12.499 4.141 0.477 1.00 84.56 128 ASP A CA 1
ATOM 994 C C . ASP A 1 128 ? -13.805 4.904 0.802 1.00 84.56 128 ASP A C 1
ATOM 996 O O . ASP A 1 128 ? -14.114 5.897 0.125 1.00 84.56 128 ASP A O 1
ATOM 1000 N N . PRO A 1 129 ? -14.570 4.482 1.828 1.00 81.75 129 PRO A N 1
ATOM 1001 C CA . PRO A 1 129 ? -15.748 5.217 2.274 1.00 81.75 129 PRO A CA 1
ATOM 1002 C C . PRO A 1 129 ? -15.361 6.630 2.734 1.00 81.75 129 PRO A C 1
ATOM 1004 O O . PRO A 1 129 ? -14.246 6.869 3.206 1.00 81.75 129 PRO A O 1
ATOM 1007 N N . ALA A 1 130 ? -16.275 7.591 2.572 1.00 73.00 130 ALA A N 1
ATOM 1008 C CA . ALA A 1 130 ? -16.052 8.942 3.075 1.00 73.00 130 ALA A CA 1
ATOM 1009 C C . ALA A 1 130 ? -15.904 8.893 4.607 1.00 73.00 130 ALA A C 1
ATOM 1011 O O . ALA A 1 130 ? -16.716 8.226 5.245 1.00 73.00 130 ALA A O 1
ATOM 1012 N N . PRO A 1 131 ? -14.907 9.579 5.196 1.00 56.66 131 PRO A N 1
ATOM 1013 C CA . PRO A 1 131 ? -14.736 9.585 6.638 1.00 56.66 131 PRO A CA 1
ATOM 1014 C C . PRO A 1 131 ? -15.935 10.279 7.286 1.00 56.66 131 PRO A C 1
ATOM 1016 O O . PRO A 1 131 ? -16.176 11.468 7.088 1.00 56.66 131 PRO A O 1
ATOM 1019 N N . ASP A 1 132 ? -16.684 9.506 8.051 1.00 56.44 132 ASP A N 1
ATOM 1020 C CA . ASP A 1 132 ? -17.819 9.900 8.875 1.00 56.44 132 ASP A CA 1
ATOM 1021 C C . ASP A 1 132 ? -17.374 10.683 10.130 1.00 56.44 132 ASP A C 1
ATOM 1023 O O . ASP A 1 132 ? -18.125 11.506 10.653 1.00 56.44 132 ASP A O 1
ATOM 1027 N N . ALA A 1 133 ? -16.108 10.528 10.536 1.00 50.91 133 ALA A N 1
ATOM 1028 C CA . ALA A 1 133 ? -15.422 11.323 11.554 1.00 50.91 133 ALA A CA 1
ATOM 1029 C C . ALA A 1 133 ? -13.960 11.597 11.134 1.00 50.91 133 ALA A C 1
ATOM 1031 O O . ALA A 1 133 ? -13.364 10.774 10.432 1.00 50.91 133 ALA A O 1
ATOM 1032 N N . PRO A 1 134 ? -13.339 12.722 11.547 1.00 48.50 134 PRO A N 1
ATOM 1033 C CA . PRO A 1 134 ? -11.925 12.966 11.281 1.00 48.50 134 PRO A CA 1
ATOM 1034 C C . PRO A 1 134 ? -11.087 11.834 11.886 1.00 48.50 134 PRO A C 1
ATOM 1036 O O . PRO A 1 134 ? -11.050 11.653 13.104 1.00 48.50 134 PRO A O 1
ATOM 1039 N N . MET A 1 135 ? -10.418 11.054 11.032 1.00 47.06 135 MET A N 1
ATOM 1040 C CA . MET A 1 135 ? -9.452 10.068 11.504 1.00 47.06 135 MET A CA 1
ATOM 1041 C C . MET A 1 135 ? -8.344 10.809 12.261 1.00 47.06 135 MET A C 1
ATOM 1043 O O . MET A 1 135 ? -7.763 11.753 11.712 1.00 47.06 135 MET A O 1
ATOM 1047 N N . PRO A 1 136 ? -8.026 10.424 13.509 1.00 46.16 136 PRO A N 1
ATOM 1048 C CA . PRO A 1 136 ? -6.834 10.930 14.146 1.00 46.16 136 PRO A CA 1
ATOM 1049 C C . PRO A 1 136 ? -5.628 10.503 13.319 1.00 46.16 136 PRO A C 1
ATOM 1051 O O . PRO A 1 136 ? -5.627 9.472 12.643 1.00 46.16 136 PRO A O 1
ATOM 1054 N N . ARG A 1 137 ? -4.593 11.335 13.377 1.00 46.47 137 ARG A N 1
ATOM 1055 C CA . ARG A 1 137 ? -3.307 11.043 12.754 1.00 46.47 137 ARG A CA 1
ATOM 1056 C C . ARG A 1 137 ? -2.823 9.655 13.206 1.00 46.47 137 ARG A C 1
ATOM 1058 O O . ARG A 1 137 ? -3.092 9.290 14.350 1.00 46.47 137 ARG A O 1
ATOM 1065 N N . PRO A 1 138 ? -2.063 8.924 12.372 1.00 46.66 138 PRO A N 1
ATOM 1066 C CA . PRO A 1 138 ? -1.676 7.525 12.615 1.00 46.66 138 PRO A CA 1
ATOM 1067 C C . PRO A 1 138 ? -0.995 7.250 13.973 1.00 46.66 138 PRO A C 1
ATOM 1069 O O . PRO A 1 138 ? -0.946 6.115 14.422 1.00 46.66 138 PRO A O 1
ATOM 1072 N N . HIS A 1 139 ? -0.521 8.281 14.677 1.00 43.22 139 HIS A N 1
ATOM 1073 C CA . HIS A 1 139 ? 0.116 8.184 15.993 1.00 43.22 139 HIS A CA 1
ATOM 1074 C C . HIS A 1 139 ? -0.812 8.404 17.205 1.00 43.22 139 HIS A C 1
ATOM 1076 O O . HIS A 1 139 ? -0.343 8.287 18.335 1.00 43.22 139 HIS A O 1
ATOM 1082 N N . ILE A 1 140 ? -2.099 8.731 17.029 1.00 47.72 140 ILE A N 1
ATOM 1083 C CA . ILE A 1 140 ? -3.029 8.928 18.156 1.00 47.72 140 ILE A CA 1
ATOM 1084 C C . ILE A 1 140 ? -4.020 7.763 18.197 1.00 47.72 140 ILE A C 1
ATOM 1086 O O . ILE A 1 140 ? -5.041 7.752 17.512 1.00 47.72 140 ILE A O 1
ATOM 1090 N N . LEU A 1 141 ? -3.686 6.769 19.024 1.00 44.88 141 LEU A N 1
ATOM 109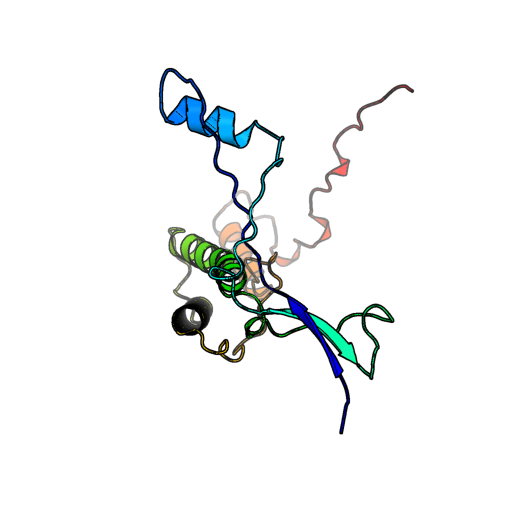1 C CA . LEU A 1 141 ? -4.472 5.546 19.218 1.00 44.88 141 LEU A CA 1
ATOM 1092 C C . LEU A 1 141 ? -5.763 5.787 20.016 1.00 44.88 141 LEU A C 1
ATOM 1094 O O . LEU A 1 141 ? -6.736 5.053 19.851 1.00 44.88 141 LEU A O 1
ATOM 1098 N N . LEU A 1 142 ? -5.775 6.818 20.863 1.00 48.53 142 LEU A N 1
ATOM 1099 C CA . LEU A 1 142 ? -6.875 7.175 21.754 1.00 48.53 142 LEU A CA 1
ATOM 1100 C C . LEU A 1 142 ? -6.969 8.699 21.859 1.00 48.53 142 LEU A C 1
ATOM 1102 O O . LEU A 1 142 ? -5.964 9.371 22.080 1.00 48.53 142 LEU A O 1
ATOM 1106 N N . SER A 1 143 ? -8.179 9.231 21.726 1.00 53.00 143 SER A N 1
ATOM 1107 C CA . SER A 1 143 ? -8.520 10.598 22.115 1.00 53.00 143 SER A CA 1
ATOM 1108 C C . SER A 1 143 ? -9.625 10.498 23.154 1.00 53.00 143 SER A C 1
ATOM 1110 O O . SER A 1 143 ? -10.688 9.960 22.846 1.00 53.00 143 SER A O 1
ATOM 1112 N N . PHE A 1 144 ? -9.358 10.969 24.365 1.00 56.75 144 PHE A N 1
ATOM 1113 C CA . PHE A 1 144 ? -10.352 11.030 25.428 1.00 56.75 144 PHE A CA 1
ATOM 1114 C C . PHE A 1 144 ? -10.903 12.448 25.534 1.00 56.75 144 PHE A C 1
ATOM 1116 O O . PHE A 1 144 ? -10.178 13.413 25.280 1.00 56.75 144 PHE A O 1
ATOM 1123 N N . ASP A 1 145 ? -12.170 12.565 25.919 1.00 65.19 145 ASP A N 1
ATOM 1124 C CA . ASP A 1 145 ? -12.717 13.841 26.356 1.00 65.19 145 ASP A CA 1
ATOM 1125 C C . ASP A 1 145 ? -12.107 14.208 27.718 1.00 65.19 145 ASP A C 1
ATOM 1127 O O . ASP A 1 145 ? -12.085 13.390 28.638 1.00 65.19 145 ASP A O 1
ATOM 1131 N N . GLU A 1 146 ? -11.576 15.425 27.852 1.00 69.81 146 GLU A N 1
ATOM 1132 C CA . GLU A 1 146 ? -10.883 15.844 29.077 1.00 69.81 146 GLU A CA 1
ATOM 1133 C C . GLU A 1 146 ? -11.802 15.778 30.306 1.00 69.81 146 GLU A C 1
ATOM 1135 O O . GLU A 1 146 ? -11.351 15.425 31.397 1.00 69.81 146 GLU A O 1
ATOM 1140 N N . SER A 1 147 ? -13.098 16.063 30.142 1.00 67.56 147 SER A N 1
ATOM 1141 C CA . SER A 1 147 ? -14.053 16.011 31.249 1.00 67.56 147 SER A CA 1
ATOM 1142 C C . SER A 1 147 ? -14.337 14.576 31.699 1.00 67.56 147 SER A C 1
ATOM 1144 O O . SER A 1 147 ? -14.470 14.330 32.898 1.00 67.56 147 SER A O 1
ATOM 1146 N N . GLU A 1 148 ? -14.336 13.618 30.768 1.00 67.69 148 GLU A N 1
ATOM 1147 C CA . GLU A 1 148 ? -14.463 12.187 31.067 1.00 67.69 148 GLU A CA 1
ATOM 1148 C C . GLU A 1 148 ? -13.225 11.667 31.810 1.00 67.69 148 GLU A C 1
ATOM 1150 O O . GLU A 1 148 ? -13.356 11.002 32.837 1.00 67.69 148 GLU A O 1
ATOM 1155 N N . VAL A 1 149 ? -12.022 12.060 31.372 1.00 72.12 149 VAL A N 1
ATOM 1156 C CA . VAL A 1 149 ? -10.765 11.714 32.061 1.00 72.12 149 VAL A CA 1
ATOM 1157 C C . VAL A 1 149 ? -10.750 12.264 33.486 1.00 72.12 149 VAL A C 1
ATOM 1159 O O . VAL A 1 149 ? -10.414 11.537 34.421 1.00 72.12 149 VAL A O 1
ATOM 1162 N N . ARG A 1 150 ? -11.149 13.528 33.676 1.00 73.06 150 ARG A N 1
ATOM 1163 C CA . ARG A 1 150 ? -11.225 14.151 35.007 1.00 73.06 150 ARG A CA 1
ATOM 1164 C C . ARG A 1 150 ? -12.230 13.446 35.915 1.00 73.06 150 ARG A C 1
ATOM 1166 O O . ARG A 1 150 ? -11.934 13.244 37.091 1.00 73.06 150 ARG A O 1
ATOM 1173 N N . ALA A 1 151 ? -13.375 13.022 35.380 1.00 71.19 151 ALA A N 1
ATOM 1174 C CA . ALA A 1 151 ? -14.367 12.265 36.139 1.00 71.19 151 ALA A CA 1
ATOM 1175 C C . ALA A 1 151 ? -13.813 10.907 36.605 1.00 71.19 151 ALA A C 1
ATOM 1177 O O . ALA A 1 151 ? -13.907 10.585 37.788 1.00 71.19 151 ALA A O 1
ATOM 1178 N N . THR A 1 152 ? -13.163 10.150 35.714 1.00 72.31 152 THR A N 1
ATOM 1179 C CA . THR A 1 152 ? -12.546 8.859 36.060 1.00 72.31 152 THR A CA 1
ATOM 1180 C C . THR A 1 152 ? -11.413 9.011 37.080 1.00 72.31 152 THR A C 1
ATOM 1182 O O . THR A 1 152 ? -11.310 8.213 38.009 1.00 72.31 152 THR A O 1
ATOM 1185 N N . ILE A 1 153 ? -10.584 10.055 36.963 1.00 74.88 153 ILE A N 1
ATOM 1186 C CA . ILE A 1 153 ? -9.550 10.367 37.965 1.00 74.88 153 ILE A CA 1
ATOM 1187 C C . ILE A 1 153 ? -10.188 10.663 39.327 1.00 74.88 153 ILE A C 1
ATOM 1189 O O . ILE A 1 153 ? -9.716 10.158 40.344 1.00 74.88 153 ILE A O 1
ATOM 1193 N N . GLY A 1 154 ? -11.281 11.429 39.354 1.00 72.44 154 GLY A N 1
ATOM 1194 C CA . GLY A 1 154 ? -12.030 11.709 40.579 1.00 72.44 154 GLY A CA 1
ATOM 1195 C C . GLY A 1 154 ? -12.569 10.445 41.260 1.00 72.44 154 GLY A C 1
ATOM 1196 O O . GLY A 1 154 ? -12.482 10.327 42.480 1.00 72.44 154 GLY A O 1
ATOM 1197 N N . GLU A 1 155 ? -13.065 9.473 40.489 1.00 74.81 155 GLU A N 1
ATOM 1198 C CA . GLU A 1 155 ? -13.525 8.179 41.015 1.00 74.81 155 GLU A CA 1
ATOM 1199 C C . GLU A 1 155 ? -12.380 7.348 41.616 1.00 74.81 155 GLU A C 1
ATOM 1201 O O . GLU A 1 155 ? -12.542 6.764 42.688 1.00 74.81 155 GLU A O 1
ATOM 1206 N N . ILE A 1 156 ? -11.210 7.334 40.968 1.00 72.44 156 ILE A N 1
ATOM 1207 C CA . ILE A 1 156 ? -10.012 6.640 41.469 1.00 72.44 156 ILE A CA 1
ATOM 1208 C C . ILE A 1 156 ? -9.529 7.273 42.779 1.00 72.44 156 ILE A C 1
ATOM 1210 O O . ILE A 1 156 ? -9.260 6.557 43.741 1.00 72.44 156 ILE A O 1
ATOM 1214 N N . ILE A 1 157 ? -9.466 8.607 42.837 1.00 74.19 157 ILE A N 1
ATOM 1215 C CA . ILE A 1 157 ? -9.075 9.350 44.042 1.00 74.19 157 ILE A CA 1
ATOM 1216 C C . ILE A 1 157 ? -10.048 9.077 45.196 1.00 74.19 157 ILE A C 1
ATOM 1218 O O . ILE A 1 157 ? -9.624 8.845 46.325 1.00 74.19 157 ILE A O 1
ATOM 1222 N N . ALA A 1 158 ? -11.355 9.080 44.926 1.00 73.12 158 ALA A N 1
ATOM 1223 C CA . ALA A 1 158 ? -12.373 8.825 45.943 1.00 73.12 158 ALA A CA 1
ATOM 1224 C C . ALA A 1 158 ? -12.357 7.376 46.464 1.00 73.12 158 ALA A C 1
ATOM 1226 O O . ALA A 1 158 ? -12.803 7.122 47.584 1.00 73.12 158 ALA A O 1
ATOM 1227 N N . GLY A 1 159 ? -11.870 6.430 45.655 1.00 71.31 159 GLY A N 1
ATOM 1228 C CA . GLY A 1 159 ? -11.768 5.014 46.002 1.00 71.31 159 GLY A CA 1
ATOM 1229 C C . GLY A 1 159 ? -10.513 4.626 46.790 1.00 71.31 159 GLY A C 1
ATOM 1230 O O . GLY A 1 159 ? -10.434 3.485 47.247 1.00 71.31 159 GLY A O 1
ATOM 1231 N N . ASP A 1 160 ? -9.549 5.535 46.960 1.00 69.94 160 ASP A N 1
ATOM 1232 C CA . ASP A 1 160 ? -8.248 5.248 47.566 1.00 69.94 160 ASP A CA 1
ATOM 1233 C C . ASP A 1 160 ? -7.876 6.311 48.617 1.00 69.94 160 ASP A C 1
ATOM 1235 O O . ASP A 1 160 ? -7.573 7.465 48.305 1.00 69.94 160 ASP A O 1
ATOM 1239 N N . GLU A 1 161 ? -7.865 5.910 49.895 1.00 67.31 161 GLU A N 1
ATOM 1240 C CA . GLU A 1 161 ? -7.550 6.793 51.032 1.00 67.31 161 GLU A CA 1
ATOM 1241 C C . GLU A 1 161 ? -6.160 7.444 50.924 1.00 67.31 161 GLU A C 1
ATOM 1243 O O . GLU A 1 161 ? -5.934 8.512 51.495 1.00 67.31 161 GLU A O 1
ATOM 1248 N N . THR A 1 162 ? -5.240 6.843 50.163 1.00 70.25 162 THR A N 1
ATOM 1249 C CA . THR A 1 162 ? -3.890 7.372 49.926 1.00 70.25 162 THR A CA 1
ATOM 1250 C C . THR A 1 162 ? -3.902 8.626 49.049 1.00 70.25 162 THR A C 1
ATOM 1252 O O . THR A 1 162 ? -3.006 9.462 49.161 1.00 70.25 162 THR A O 1
ATOM 1255 N N . PHE A 1 163 ? -4.917 8.772 48.192 1.00 56.97 163 PHE A N 1
ATOM 1256 C CA . PHE A 1 163 ? -5.063 9.888 47.258 1.00 56.97 163 PHE A CA 1
ATOM 1257 C C . PHE A 1 163 ? -6.147 10.882 47.670 1.00 56.97 163 PHE A C 1
ATOM 1259 O O . PHE A 1 163 ? -6.255 11.932 47.046 1.00 56.97 163 PHE A O 1
ATOM 1266 N N . ALA A 1 164 ? -6.892 10.617 48.746 1.00 64.06 164 ALA A N 1
ATOM 1267 C CA . ALA A 1 164 ? -8.015 11.436 49.211 1.00 64.06 164 ALA A CA 1
ATOM 1268 C C . ALA A 1 164 ? -7.676 12.917 49.502 1.00 64.06 164 ALA A C 1
ATOM 1270 O O . ALA A 1 164 ? -8.579 13.738 49.653 1.00 64.06 164 ALA A O 1
ATOM 1271 N N . THR A 1 165 ? -6.390 13.274 49.599 1.00 67.38 165 THR A N 1
ATOM 1272 C CA . THR A 1 165 ? -5.923 14.662 49.753 1.00 67.38 165 THR A CA 1
ATOM 1273 C C . THR A 1 165 ? -5.697 15.401 48.432 1.00 67.38 165 THR A C 1
ATOM 1275 O O . THR A 1 165 ? -5.380 16.585 48.473 1.00 67.38 165 THR A O 1
ATOM 1278 N N . LEU A 1 166 ? -5.793 14.724 47.286 1.00 63.09 166 LEU A N 1
ATOM 1279 C CA . LEU A 1 166 ? -5.589 15.303 45.959 1.00 63.09 166 LEU A CA 1
ATOM 1280 C C . LEU A 1 166 ? -6.934 15.675 45.338 1.00 63.09 166 LEU A C 1
ATOM 1282 O O . LEU A 1 166 ? -7.879 14.891 45.380 1.00 63.09 166 LEU A O 1
ATOM 1286 N N . SER A 1 167 ? -7.023 16.849 44.718 1.00 63.47 167 SER A N 1
ATOM 1287 C CA . SER A 1 167 ? -8.166 17.193 43.874 1.00 63.47 167 SER A CA 1
ATOM 1288 C C . SER A 1 167 ? -7.872 16.884 42.406 1.00 63.47 167 SER A C 1
ATOM 1290 O O . SER A 1 167 ? -6.810 17.228 41.891 1.00 63.47 167 SER A O 1
ATOM 1292 N N . ALA A 1 168 ? -8.842 16.308 41.688 1.00 62.34 168 ALA A N 1
ATOM 1293 C CA . ALA A 1 168 ? -8.745 16.110 40.236 1.00 62.34 168 ALA A CA 1
ATOM 1294 C C . ALA A 1 168 ? -8.609 17.440 39.460 1.00 62.34 168 ALA A C 1
ATOM 1296 O O . ALA A 1 168 ? -8.101 17.457 38.338 1.00 62.34 168 ALA A O 1
ATOM 1297 N N . ASP A 1 169 ? -9.026 18.558 40.063 1.00 65.06 169 ASP A N 1
ATOM 1298 C CA . ASP A 1 169 ? -8.899 19.903 39.492 1.00 65.06 169 ASP A CA 1
ATOM 1299 C C . ASP A 1 169 ? -7.502 20.517 39.690 1.00 65.06 169 ASP A C 1
ATOM 1301 O O . ASP A 1 169 ? -7.149 21.470 38.999 1.00 65.06 169 ASP A O 1
ATOM 1305 N N . GLU A 1 170 ? -6.696 19.971 40.606 1.00 64.44 170 GLU A N 1
ATOM 1306 C CA . GLU A 1 170 ? -5.330 20.441 40.880 1.00 64.44 170 GLU A CA 1
ATOM 1307 C C . GLU A 1 170 ? -4.289 19.802 39.949 1.00 64.44 170 GLU A C 1
ATOM 1309 O O . GLU A 1 170 ? -3.198 20.345 39.790 1.00 64.44 170 GLU A O 1
ATOM 1314 N N . ILE A 1 171 ? -4.639 18.698 39.278 1.00 59.06 171 ILE A N 1
ATOM 1315 C CA . ILE A 1 171 ? -3.761 18.002 38.332 1.00 59.06 171 ILE A CA 1
ATOM 1316 C C . ILE A 1 171 ? -3.773 18.759 36.997 1.00 59.06 171 ILE A C 1
ATOM 1318 O O . ILE A 1 171 ? -4.694 18.641 36.180 1.00 59.06 171 ILE A O 1
ATOM 1322 N N . GLY A 1 172 ? -2.746 19.585 36.800 1.00 57.16 172 GLY A N 1
ATOM 1323 C CA . GLY A 1 172 ? -2.483 20.338 35.576 1.00 57.16 172 GLY A CA 1
ATOM 1324 C C . GLY A 1 172 ? -1.310 19.771 34.774 1.00 57.16 172 GLY A C 1
ATOM 1325 O O . GLY A 1 172 ? -0.582 18.890 35.218 1.00 57.16 172 GLY A O 1
ATOM 1326 N N . ASP A 1 173 ? -1.082 20.323 33.583 1.00 54.25 173 ASP A N 1
ATOM 1327 C CA . ASP A 1 173 ? -0.041 19.875 32.641 1.00 54.25 173 ASP A CA 1
ATOM 1328 C C . ASP A 1 173 ? 1.410 19.999 33.176 1.00 54.25 173 ASP A C 1
ATOM 1330 O O . ASP A 1 173 ? 2.346 19.472 32.566 1.00 54.25 173 ASP A O 1
ATOM 1334 N N . ASP A 1 174 ? 1.576 20.681 34.317 1.00 49.00 174 ASP A N 1
ATOM 1335 C CA . ASP A 1 174 ? 2.831 20.949 35.034 1.00 49.00 174 ASP A CA 1
ATOM 1336 C C . ASP A 1 174 ? 3.238 19.812 35.999 1.00 49.00 174 ASP A C 1
ATOM 1338 O O . ASP A 1 174 ? 4.399 19.718 36.387 1.00 49.00 174 ASP A O 1
ATOM 1342 N N . ASP A 1 175 ? 2.320 18.889 36.323 1.00 50.56 175 ASP A N 1
ATOM 1343 C CA . ASP A 1 175 ? 2.591 17.701 37.158 1.00 50.56 175 ASP A CA 1
ATOM 1344 C C . ASP A 1 175 ? 3.227 16.540 36.373 1.00 50.56 175 ASP A C 1
ATOM 1346 O O . ASP A 1 175 ? 3.473 15.447 36.900 1.00 50.56 175 ASP A O 1
ATOM 1350 N N . ARG A 1 176 ? 3.559 16.761 35.094 1.00 39.72 176 ARG A N 1
ATOM 1351 C CA . ARG A 1 176 ? 4.444 15.851 34.367 1.00 39.72 176 ARG A CA 1
ATOM 1352 C C . ARG A 1 176 ? 5.792 15.857 35.073 1.00 39.72 176 ARG A C 1
ATOM 1354 O O . ARG A 1 176 ? 6.512 16.851 35.044 1.00 39.72 176 ARG A O 1
ATOM 1361 N N . THR A 1 177 ? 6.185 14.716 35.633 1.00 40.03 177 THR A N 1
ATOM 1362 C CA . THR A 1 177 ? 7.587 14.462 35.974 1.00 40.03 177 THR A CA 1
ATOM 1363 C C . THR A 1 177 ? 8.407 14.649 34.701 1.00 40.03 177 THR A C 1
ATOM 1365 O O . THR A 1 177 ? 8.442 13.802 33.809 1.00 40.03 177 THR A O 1
ATOM 1368 N N . THR A 1 178 ? 9.026 15.818 34.575 1.00 33.19 178 THR A N 1
ATOM 1369 C CA . THR A 1 178 ? 9.949 16.112 33.493 1.00 33.19 178 THR A CA 1
ATOM 1370 C C . THR A 1 178 ? 11.139 15.151 33.617 1.00 33.19 178 THR A C 1
ATOM 1372 O O . THR A 1 178 ? 11.625 14.908 34.725 1.00 33.19 178 THR A O 1
ATOM 1375 N N . PRO A 1 179 ? 11.676 14.603 32.511 1.00 37.44 179 PRO A N 1
ATOM 1376 C CA . PRO A 1 179 ? 12.866 13.746 32.545 1.00 37.44 179 PRO A CA 1
ATOM 1377 C C . PRO A 1 179 ? 14.141 14.446 33.056 1.00 37.44 179 PRO A C 1
ATOM 1379 O O . PRO A 1 179 ? 15.208 13.837 33.079 1.00 37.44 179 PRO A O 1
ATOM 1382 N N . SER A 1 180 ? 14.077 15.722 33.454 1.00 39.69 180 SER A N 1
ATOM 1383 C CA . SER A 1 180 ? 15.240 16.531 33.830 1.00 39.69 180 SER A CA 1
ATOM 1384 C C . SER A 1 180 ? 15.845 16.187 35.197 1.00 39.69 180 SER A C 1
ATOM 1386 O O . SER A 1 180 ? 16.790 16.852 35.610 1.00 39.69 180 SER A O 1
ATOM 1388 N N . SER A 1 181 ? 15.336 15.175 35.908 1.00 41.00 181 SER A N 1
ATOM 1389 C CA . SER A 1 181 ? 15.933 14.669 37.155 1.00 41.00 181 SER A CA 1
ATOM 1390 C C . SER A 1 181 ? 16.981 13.566 36.946 1.00 41.00 181 SER A C 1
ATOM 1392 O O . SER A 1 181 ? 17.576 13.099 37.918 1.00 41.00 181 SER A O 1
ATOM 1394 N N . TRP A 1 182 ? 17.271 13.173 35.701 1.00 37.06 182 TRP A N 1
ATOM 1395 C CA . TRP A 1 182 ? 18.418 12.313 35.408 1.00 37.06 182 TRP A CA 1
ATOM 1396 C C . TRP A 1 182 ? 19.713 13.142 35.411 1.00 37.06 182 TRP A C 1
ATOM 1398 O O . TRP A 1 182 ? 19.805 14.116 34.659 1.00 37.06 182 TRP A O 1
ATOM 1408 N N . PRO A 1 183 ? 20.743 12.786 36.204 1.00 38.72 183 PRO A N 1
ATOM 1409 C CA . PRO A 1 183 ? 22.050 13.412 36.060 1.00 38.72 183 PRO A CA 1
ATOM 1410 C C . PRO A 1 183 ? 22.588 13.113 34.654 1.00 38.72 183 PRO A C 1
ATOM 1412 O O . PRO A 1 183 ? 22.657 11.957 34.235 1.00 38.72 183 PRO A O 1
ATOM 1415 N N . ALA A 1 184 ? 22.946 14.162 33.912 1.00 39.38 184 ALA A N 1
ATOM 1416 C CA . ALA A 1 184 ? 23.518 14.032 32.576 1.00 39.38 184 ALA A CA 1
ATOM 1417 C C . ALA A 1 184 ? 24.811 13.186 32.618 1.00 39.38 184 ALA A C 1
ATOM 1419 O O . ALA A 1 184 ? 25.660 13.428 33.482 1.00 39.38 184 ALA A O 1
ATOM 1420 N N . PRO A 1 185 ? 25.018 12.228 31.695 1.00 39.88 185 PRO A N 1
ATOM 1421 C CA . PRO A 1 185 ? 26.284 11.518 31.609 1.00 39.88 185 PRO A CA 1
ATOM 1422 C C . PRO A 1 185 ? 27.373 12.472 31.106 1.00 39.88 185 PRO A C 1
ATOM 1424 O O . PRO A 1 185 ? 27.255 13.078 30.040 1.00 39.88 185 PRO A O 1
ATOM 1427 N N . SER A 1 186 ? 28.446 12.611 31.886 1.00 38.66 186 SER A N 1
ATOM 1428 C CA . SER A 1 186 ? 29.641 13.354 31.497 1.00 38.66 186 SER A CA 1
ATOM 1429 C C . SER A 1 186 ? 30.396 12.580 30.416 1.00 38.66 186 SER A C 1
ATOM 1431 O O . SER A 1 186 ? 31.101 11.615 30.715 1.00 38.66 186 SER A O 1
ATOM 1433 N N . TRP A 1 187 ? 30.272 13.002 29.162 1.00 39.69 187 TRP A N 1
ATOM 1434 C CA . TRP A 1 187 ? 31.179 12.565 28.105 1.00 39.69 187 TRP A CA 1
ATOM 1435 C C . TRP A 1 187 ? 32.322 13.574 28.017 1.00 39.69 187 TRP A C 1
ATOM 1437 O O . TRP A 1 187 ? 32.151 14.692 27.529 1.00 39.69 187 TRP A O 1
ATOM 1447 N N . SER A 1 188 ? 33.479 13.189 28.558 1.00 43.81 188 SER A N 1
ATOM 1448 C CA . SER A 1 188 ? 34.743 13.889 28.337 1.00 43.81 188 SER A CA 1
ATOM 1449 C C . SER A 1 188 ? 35.120 13.778 26.862 1.00 43.81 188 SER A C 1
ATOM 1451 O O . SER A 1 188 ? 35.040 12.698 26.277 1.00 43.81 188 SER A O 1
ATOM 1453 N N . ARG A 1 189 ? 35.476 14.925 26.290 1.00 42.31 189 ARG A N 1
ATOM 1454 C CA . ARG A 1 189 ? 35.915 15.109 24.908 1.00 42.31 189 ARG A CA 1
ATOM 1455 C C . ARG A 1 189 ? 37.271 14.453 24.647 1.00 42.31 189 ARG A C 1
ATOM 1457 O O . ARG A 1 189 ? 38.106 14.468 25.580 1.00 42.31 189 ARG A O 1
#

Secondary structure (DSSP, 8-state):
---EEEEEE----EE-------SSHHHHHHHHHH----TT-EE-STT----EEEEEEESTT-TTSSPPPPPPGGGS-HHHHHHHHHHHHHHHHHHHHS-S-----HHHHHHHHHHHHHHHHHHTTPPPPP-SS-PPPTT-S----HHHHHHHHHHHHHT-TTTTT--TTT--TT-S--GGGSPPP----

Foldseek 3Di:
DWDKDWDKDWAWDKDDDDDDDDPDPVVRVVVVVVDPDCPPIDTDPVPIADIATDFMDTDDPCVVVDDTDDDACLRHGLVVLCVLLVLLVVLLVVVVVDDDDPPPPVVSVVSVVLSVQQVVCSVVSHDRDDPPDPDPDSPDSDDDDPVVVLVVVVVVLVVDPVNVVDHSVPDDPVPPPDPVPDDDDDDDD

Radius of gyration: 26.24 Å; chains: 1; bounding box: 57×52×68 Å

pLDDT: mean 77.31, std 18.85, range [33.19, 98.06]